Protein AF-A0A848CBF1-F1 (afdb_monomer_lite)

Radius of gyration: 23.44 Å; chains: 1; bounding box: 92×37×56 Å

Foldseek 3Di:
DDDDDDDDPPVVVVVVVVPPPPPPPPDDDLWPQQFKKWWKAFPQQRQIAMEFPPDDLALVDVLSQQVVSQQVWKAQLQPRHGDFFCPRDPNSHTHIDTDDIGTGGLLVCLVCSRRYIFTDVDDWGPWKKFWKAFPFPRDIFIETPSFCCPEPDPPPVVDHFFKAQSNPRDTDWFRQRADDPPRDHRGGHTHIDTPDIDIDGSNRCSVRSRRYMGTD

Secondary structure (DSSP, 8-state):
--------SSHHHHTTTSTT-------S-TT---EEEEEEEETTT--EEEEETT---BTTSGGGG-HHHHHHHEEETTT-PBPPPPTTSTT----EEEEEEEEE-HHHHHHTGGGBEEETTPPBPSS-EEEEEETTT--EEEEETT--S--SSS--TT----EEETTT-PBP---TTEEPTTS--EE-S--EEEEEEE--BHHHHHHHGGGEEEE-

Structure (mmCIF, N/CA/C/O backbone):
data_AF-A0A848CBF1-F1
#
_entry.id   AF-A0A848CBF1-F1
#
loop_
_atom_site.group_PDB
_atom_site.id
_atom_site.type_symbol
_atom_site.label_atom_id
_atom_site.label_alt_id
_atom_site.label_comp_id
_atom_site.label_asym_id
_atom_site.label_entity_id
_atom_site.label_seq_id
_atom_site.pdbx_PDB_ins_code
_atom_site.Cartn_x
_atom_site.Cartn_y
_atom_site.Cartn_z
_atom_site.occupancy
_atom_site.B_iso_or_equiv
_atom_site.auth_seq_id
_atom_site.auth_comp_id
_atom_site.auth_asym_id
_atom_site.auth_atom_id
_atom_site.pdbx_PDB_model_num
ATOM 1 N N . MET A 1 1 ? -68.572 -23.897 12.778 1.00 32.69 1 MET A N 1
ATOM 2 C CA . MET A 1 1 ? -68.048 -24.129 11.415 1.00 32.69 1 MET A CA 1
ATOM 3 C C . MET A 1 1 ? -67.727 -22.789 10.772 1.00 32.69 1 MET A C 1
ATOM 5 O O . MET A 1 1 ? -68.583 -21.921 10.794 1.00 32.69 1 MET A O 1
ATOM 9 N N . LYS A 1 2 ? -66.534 -22.718 10.168 1.00 32.81 2 LYS A N 1
ATOM 10 C CA . LYS A 1 2 ? -66.040 -21.777 9.144 1.00 32.81 2 LYS A CA 1
ATOM 11 C C . LYS A 1 2 ? -65.591 -20.364 9.556 1.00 32.81 2 LYS A C 1
ATOM 13 O O . LYS A 1 2 ? -66.371 -19.497 9.923 1.00 32.81 2 LYS A O 1
ATOM 18 N N . ALA A 1 3 ? -64.279 -20.207 9.392 1.00 41.59 3 ALA A N 1
ATOM 19 C CA . ALA A 1 3 ? -63.491 -18.994 9.258 1.00 41.59 3 ALA A CA 1
ATOM 20 C C . ALA A 1 3 ? -63.769 -18.236 7.947 1.00 41.59 3 ALA A 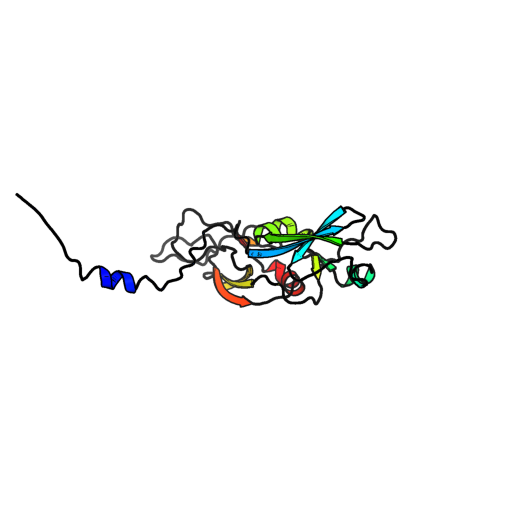C 1
ATOM 22 O O . ALA A 1 3 ? -64.273 -18.836 6.996 1.00 41.59 3 ALA A O 1
ATOM 23 N N . ASN A 1 4 ? -63.362 -16.959 7.898 1.00 41.97 4 ASN A N 1
ATOM 24 C CA . ASN A 1 4 ? -62.367 -16.383 6.964 1.00 41.97 4 ASN A CA 1
ATOM 25 C C . ASN A 1 4 ? -62.568 -14.858 6.850 1.00 41.97 4 ASN A C 1
ATOM 27 O O . ASN A 1 4 ? -63.669 -14.407 6.567 1.00 41.97 4 ASN A O 1
ATOM 31 N N . MET A 1 5 ? -61.593 -14.058 7.307 1.00 41.38 5 MET A N 1
ATOM 32 C CA . MET A 1 5 ? -60.513 -13.424 6.511 1.00 41.38 5 MET A CA 1
ATOM 33 C C . MET A 1 5 ? -61.004 -12.222 5.688 1.00 41.38 5 MET A C 1
ATOM 35 O O . MET A 1 5 ? -62.052 -12.284 5.071 1.00 41.38 5 MET A O 1
ATOM 39 N N . ALA A 1 6 ? -60.279 -11.123 5.526 1.00 41.97 6 ALA A N 1
ATOM 40 C CA . ALA A 1 6 ? -59.068 -10.602 6.144 1.00 41.97 6 ALA A CA 1
ATOM 41 C C . ALA A 1 6 ? -58.922 -9.164 5.621 1.00 41.97 6 ALA A C 1
ATOM 43 O O . ALA A 1 6 ? -59.297 -8.870 4.488 1.00 41.97 6 ALA A O 1
ATOM 44 N N . LEU A 1 7 ? -58.356 -8.296 6.456 1.00 47.88 7 LEU A N 1
ATOM 45 C CA . LEU A 1 7 ? -57.814 -6.987 6.107 1.00 47.88 7 LEU A CA 1
ATOM 46 C C . LEU A 1 7 ? -56.945 -7.061 4.831 1.00 47.88 7 LEU A C 1
ATOM 48 O O . LEU A 1 7 ? -55.928 -7.751 4.875 1.00 47.88 7 LEU A O 1
ATOM 52 N N . PRO A 1 8 ? -57.228 -6.293 3.758 1.00 46.09 8 PRO A N 1
ATOM 53 C CA . PRO A 1 8 ? -56.263 -6.124 2.673 1.00 46.09 8 PRO A CA 1
ATOM 54 C C . PRO A 1 8 ? -55.760 -4.681 2.501 1.00 46.09 8 PRO A C 1
ATOM 56 O O . PRO A 1 8 ? -54.875 -4.453 1.688 1.00 46.09 8 PRO A O 1
ATOM 59 N N . ALA A 1 9 ? -56.261 -3.693 3.252 1.00 45.34 9 ALA A N 1
ATOM 60 C CA . ALA A 1 9 ? -55.935 -2.286 2.973 1.00 45.34 9 ALA A CA 1
ATOM 61 C C . ALA A 1 9 ? -54.831 -1.690 3.868 1.00 45.34 9 ALA A C 1
ATOM 63 O O . ALA A 1 9 ? -54.117 -0.790 3.440 1.00 45.34 9 ALA A O 1
ATOM 64 N N . ILE A 1 10 ? -54.649 -2.199 5.092 1.00 48.66 10 ILE A N 1
ATOM 65 C CA . ILE A 1 10 ? -53.703 -1.607 6.062 1.00 48.66 10 ILE A CA 1
ATOM 66 C C . ILE A 1 10 ? -52.290 -2.210 5.928 1.00 48.66 10 ILE A C 1
ATOM 68 O O . ILE A 1 10 ? -51.306 -1.565 6.276 1.00 48.66 10 ILE A O 1
ATOM 72 N N . ALA A 1 11 ? -52.157 -3.399 5.330 1.00 48.53 11 ALA A N 1
ATOM 73 C CA . ALA A 1 11 ? -50.855 -4.026 5.084 1.00 48.53 11 ALA A CA 1
ATOM 74 C C . ALA A 1 11 ? -50.070 -3.371 3.929 1.00 48.53 11 ALA A C 1
ATOM 76 O O . ALA A 1 11 ? -48.842 -3.370 3.950 1.00 48.53 11 ALA A O 1
ATOM 77 N N . LEU A 1 12 ? -50.749 -2.765 2.945 1.00 45.50 12 LEU A N 1
ATOM 78 C CA . LEU A 1 12 ? -50.079 -2.189 1.772 1.00 45.50 12 LEU A CA 1
ATOM 79 C C . LEU A 1 12 ? -49.390 -0.841 2.053 1.00 45.50 12 LEU A C 1
ATOM 81 O O . LEU A 1 12 ? -48.456 -0.476 1.343 1.00 45.50 12 LEU A O 1
ATOM 85 N N . LEU A 1 13 ? -49.812 -0.112 3.093 1.00 43.19 13 LEU A N 1
ATOM 86 C CA . LEU A 1 13 ? -49.235 1.195 3.428 1.00 43.19 13 LEU A CA 1
ATOM 87 C C . LEU A 1 13 ? -47.945 1.077 4.261 1.00 43.19 13 LEU A C 1
ATOM 89 O O . LEU A 1 13 ? -47.094 1.961 4.195 1.00 43.19 13 LEU A O 1
ATOM 93 N N . LEU A 1 14 ? -47.749 -0.036 4.983 1.00 43.72 14 LEU A N 1
ATOM 94 C CA . LEU A 1 14 ? -46.506 -0.286 5.726 1.00 43.72 14 LEU A CA 1
ATOM 95 C C . LEU A 1 14 ? -45.352 -0.766 4.828 1.00 43.72 14 LEU A C 1
ATOM 97 O O . LEU A 1 14 ? -44.191 -0.570 5.179 1.00 43.72 14 LEU A O 1
ATOM 101 N N . CYS A 1 15 ? -45.638 -1.336 3.654 1.00 44.16 15 CYS A N 1
ATOM 102 C CA . CYS A 1 15 ? -44.598 -1.786 2.720 1.00 44.16 15 CYS A CA 1
ATOM 103 C C . CYS A 1 15 ? -43.938 -0.642 1.928 1.00 44.16 15 CYS A C 1
ATOM 105 O O . CYS A 1 15 ? -42.850 -0.830 1.393 1.00 44.16 15 CYS A O 1
ATOM 107 N N . LEU A 1 16 ? -44.546 0.549 1.877 1.00 41.12 16 LEU A N 1
ATOM 108 C CA . LEU A 1 16 ? -44.021 1.691 1.113 1.00 41.12 16 LEU A CA 1
ATOM 109 C C . LEU A 1 16 ? -43.085 2.613 1.913 1.00 41.12 16 LEU A C 1
ATOM 111 O O . LEU A 1 16 ? -42.408 3.442 1.314 1.00 41.12 16 LEU A O 1
ATOM 115 N N . ILE A 1 17 ? -42.975 2.442 3.236 1.00 46.69 17 ILE A N 1
ATOM 116 C CA . ILE A 1 17 ? -42.028 3.208 4.075 1.00 46.69 17 ILE A CA 1
ATOM 117 C C . ILE A 1 17 ? -40.700 2.449 4.275 1.00 46.69 17 ILE A C 1
ATOM 119 O O . ILE A 1 17 ? -39.686 3.045 4.620 1.00 46.69 17 ILE A O 1
ATOM 123 N N . ILE A 1 18 ? -40.659 1.149 3.965 1.00 45.97 18 ILE A N 1
ATOM 124 C CA . ILE A 1 18 ? -39.453 0.306 4.101 1.00 45.97 18 ILE A CA 1
ATOM 125 C C . ILE A 1 18 ? -38.667 0.222 2.768 1.00 45.97 18 ILE A C 1
ATOM 127 O O . ILE A 1 18 ? -37.543 -0.265 2.720 1.00 45.97 18 ILE A O 1
ATOM 131 N N . GLY A 1 19 ? -39.220 0.757 1.673 1.00 34.84 19 GLY A N 1
ATOM 132 C CA . GLY A 1 19 ? -38.665 0.630 0.319 1.00 34.84 19 GLY A CA 1
ATOM 133 C C . GLY A 1 19 ? -37.556 1.611 -0.083 1.00 34.84 19 GLY A C 1
ATOM 134 O O . GLY A 1 19 ? -37.133 1.558 -1.230 1.00 34.84 19 GLY A O 1
ATOM 135 N N . ASN A 1 20 ? -37.081 2.494 0.806 1.00 35.62 20 ASN A N 1
ATOM 136 C CA . ASN A 1 20 ? -36.047 3.491 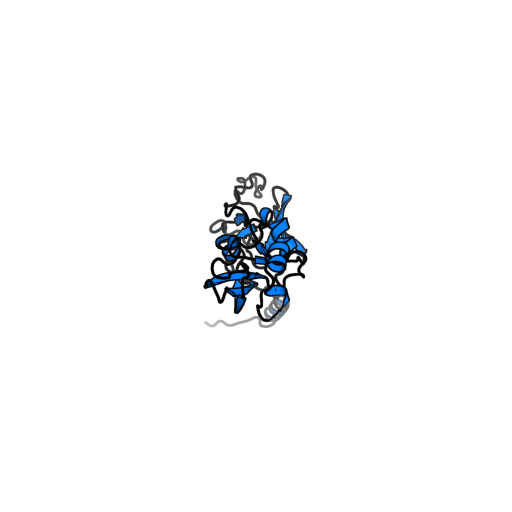0.469 1.00 35.62 20 ASN A CA 1
ATOM 137 C C . ASN A 1 20 ? -34.772 3.425 1.313 1.00 35.62 20 ASN A C 1
ATOM 139 O O . ASN A 1 20 ? -33.895 4.275 1.177 1.00 35.62 20 ASN A O 1
ATOM 143 N N . SER A 1 21 ? -34.607 2.399 2.138 1.00 36.94 21 SER A N 1
ATOM 144 C CA . SER A 1 21 ? -33.275 2.048 2.607 1.00 36.94 21 SER A CA 1
ATOM 145 C C . SER A 1 21 ? -32.666 1.099 1.588 1.00 36.94 21 SER A C 1
ATOM 147 O O . SER A 1 21 ? -32.820 -0.116 1.672 1.00 36.94 21 SER A O 1
ATOM 149 N N . SER A 1 22 ? -31.928 1.663 0.635 1.00 33.88 22 SER A N 1
ATOM 150 C CA . SER A 1 22 ? -30.748 1.013 0.072 1.00 33.88 22 SER A CA 1
ATOM 151 C C . SER A 1 22 ? -29.751 0.766 1.211 1.00 33.88 22 SER A C 1
ATOM 153 O O . SER A 1 22 ? -28.724 1.429 1.325 1.00 33.88 22 SER A O 1
ATOM 155 N N . VAL A 1 23 ? -30.105 -0.150 2.114 1.00 36.03 23 VAL A N 1
ATOM 156 C CA . VAL A 1 23 ? -29.171 -0.799 3.019 1.00 36.03 23 VAL A CA 1
ATOM 157 C C . VAL A 1 23 ? -28.403 -1.762 2.142 1.00 36.03 23 VAL A C 1
ATOM 159 O O . VAL A 1 23 ? -28.845 -2.868 1.840 1.00 36.03 23 VAL A O 1
ATOM 162 N N . SER A 1 24 ? -27.254 -1.285 1.679 1.00 32.12 24 SER A N 1
ATOM 163 C CA . SER A 1 24 ? -26.168 -2.172 1.317 1.00 32.12 24 SER A CA 1
ATOM 164 C C . SER A 1 24 ? -25.800 -2.924 2.594 1.00 32.12 24 SER A C 1
ATOM 166 O O . SER A 1 24 ? -25.011 -2.444 3.400 1.00 32.12 24 SER A O 1
ATOM 168 N N . LEU A 1 25 ? -26.444 -4.070 2.812 1.00 35.81 25 LEU A N 1
ATOM 169 C CA . LEU A 1 25 ? -25.977 -5.118 3.711 1.00 35.81 25 LEU A CA 1
ATOM 170 C C . LEU A 1 25 ? -24.731 -5.739 3.061 1.00 35.81 25 LEU A C 1
ATOM 172 O O . LEU A 1 25 ? -24.774 -6.830 2.504 1.00 35.81 25 LEU A O 1
ATOM 176 N N . ALA A 1 26 ? -23.644 -4.972 3.069 1.00 34.84 26 ALA A N 1
ATOM 177 C CA . ALA A 1 26 ? -22.301 -5.504 3.221 1.00 34.84 26 ALA A CA 1
ATOM 178 C C . ALA A 1 26 ? -22.235 -5.909 4.708 1.00 34.84 26 ALA A C 1
ATOM 180 O O . ALA A 1 26 ? -22.305 -5.047 5.573 1.00 34.84 26 ALA A O 1
ATOM 181 N N . GLY A 1 27 ? -22.371 -7.171 5.099 1.00 34.88 27 GLY A N 1
ATOM 182 C CA . GLY A 1 27 ? -21.684 -8.317 4.522 1.00 34.88 27 GLY A CA 1
ATOM 183 C C . GLY A 1 27 ? -20.408 -8.672 5.293 1.00 34.88 27 GLY A C 1
ATOM 184 O O . GLY A 1 27 ? -19.521 -9.247 4.683 1.00 34.88 27 GLY A O 1
ATOM 185 N N . ASP A 1 28 ? -20.321 -8.292 6.578 1.00 44.50 28 ASP A N 1
ATOM 186 C CA . ASP A 1 28 ? -19.634 -8.969 7.699 1.00 44.50 28 ASP A CA 1
ATOM 187 C C . ASP A 1 28 ? -18.543 -9.986 7.317 1.00 44.50 28 ASP A C 1
ATOM 189 O O . ASP A 1 28 ? -18.681 -11.202 7.459 1.00 44.50 28 ASP A O 1
ATOM 193 N N . SER A 1 29 ? -17.454 -9.463 6.767 1.00 41.44 29 SER A N 1
ATOM 194 C CA . SER A 1 29 ? -16.143 -10.098 6.788 1.00 41.44 29 SER A CA 1
ATOM 195 C C . SER A 1 29 ? -15.121 -9.005 6.492 1.00 41.44 29 SER A C 1
ATOM 197 O O . SER A 1 29 ? -15.206 -8.344 5.457 1.00 41.44 29 SER A O 1
ATOM 199 N N . GLY A 1 30 ? -14.104 -8.824 7.336 1.00 52.03 30 GLY A N 1
ATOM 200 C CA . GLY A 1 30 ? -12.941 -7.971 7.037 1.00 52.03 30 GLY A CA 1
ATOM 201 C C . GLY A 1 30 ? -12.158 -8.382 5.776 1.00 52.03 30 GLY A C 1
ATOM 202 O O . GLY A 1 30 ? -11.120 -7.804 5.443 1.00 52.03 30 GLY A O 1
ATOM 203 N N . GLU A 1 31 ? -12.668 -9.361 5.027 1.00 52.72 31 GLU A N 1
ATOM 204 C CA . GLU A 1 31 ? -12.201 -9.803 3.728 1.00 52.72 31 GLU A CA 1
ATOM 205 C C . GLU A 1 31 ? -12.756 -8.995 2.545 1.00 52.72 31 GLU A C 1
ATOM 207 O O . GLU A 1 31 ? -12.416 -9.329 1.403 1.00 52.72 31 GLU A O 1
ATOM 212 N N . GLU A 1 32 ? -13.567 -7.946 2.748 1.00 69.75 32 GLU A N 1
ATOM 213 C CA . GLU A 1 32 ? -14.062 -7.150 1.621 1.00 69.75 32 GLU A CA 1
ATOM 214 C C . GLU A 1 32 ? -12.900 -6.595 0.782 1.00 69.75 32 GLU A C 1
ATOM 216 O O . GLU A 1 32 ? -12.119 -5.720 1.167 1.00 69.75 32 GLU A O 1
ATOM 221 N N . ARG A 1 33 ? -12.768 -7.145 -0.428 1.00 79.44 33 ARG A N 1
ATOM 222 C CA . ARG A 1 33 ? -11.715 -6.777 -1.369 1.00 79.44 33 ARG A CA 1
ATOM 223 C C . ARG A 1 33 ? -12.132 -5.507 -2.094 1.00 79.44 33 ARG A C 1
ATOM 225 O O . ARG A 1 33 ? -12.688 -5.561 -3.189 1.00 79.44 33 ARG A O 1
ATOM 232 N N . THR A 1 34 ? -11.846 -4.366 -1.486 1.00 86.31 34 THR A N 1
ATOM 233 C CA . THR A 1 34 ? -12.218 -3.033 -1.990 1.00 86.31 34 THR A CA 1
ATOM 234 C C . THR A 1 34 ? -11.025 -2.219 -2.491 1.00 86.31 34 THR A C 1
ATOM 236 O O . THR A 1 34 ? -11.209 -1.179 -3.126 1.00 86.31 34 THR A O 1
ATOM 239 N N . ILE A 1 35 ? -9.794 -2.671 -2.236 1.00 93.50 35 ILE A N 1
ATOM 240 C CA . ILE A 1 35 ? -8.583 -1.895 -2.505 1.00 93.50 35 ILE A CA 1
ATOM 241 C C . ILE A 1 35 ? -7.982 -2.338 -3.845 1.00 93.50 35 ILE A C 1
ATOM 243 O O . ILE A 1 35 ? -7.437 -3.442 -3.927 1.00 93.50 35 ILE A O 1
ATOM 247 N N . PRO A 1 36 ? -8.036 -1.511 -4.906 1.00 95.81 36 PRO A N 1
ATOM 248 C CA . PRO A 1 36 ? -7.478 -1.865 -6.206 1.00 95.81 36 PRO A CA 1
ATOM 249 C C . PRO A 1 36 ? -5.949 -1.782 -6.198 1.00 95.81 36 PRO A C 1
ATOM 251 O O . PRO A 1 36 ? -5.361 -0.710 -6.013 1.00 95.81 36 PRO A O 1
ATOM 254 N N . VAL A 1 37 ? -5.291 -2.900 -6.490 1.00 97.31 37 VAL A N 1
ATOM 255 C CA . VAL A 1 37 ? -3.829 -3.029 -6.526 1.00 97.31 37 VAL A CA 1
ATOM 256 C C . VAL A 1 37 ? -3.356 -3.651 -7.835 1.00 97.31 37 VAL A C 1
ATOM 258 O O . VAL A 1 37 ? -4.090 -4.372 -8.513 1.00 97.31 37 VAL A O 1
ATOM 261 N N . ILE A 1 38 ? -2.104 -3.380 -8.191 1.00 98.31 38 ILE A N 1
ATOM 262 C CA . ILE A 1 38 ? -1.458 -3.926 -9.382 1.00 98.31 38 ILE A CA 1
ATOM 263 C C . ILE A 1 38 ? -0.292 -4.810 -8.953 1.00 98.31 38 ILE A C 1
ATOM 265 O O . ILE A 1 38 ? 0.563 -4.390 -8.177 1.00 98.31 38 ILE A O 1
ATOM 269 N N . GLU A 1 39 ? -0.248 -6.032 -9.478 1.00 98.31 39 GLU A N 1
ATOM 270 C CA . GLU A 1 39 ? 0.886 -6.942 -9.338 1.00 98.31 39 GLU A CA 1
ATOM 271 C C . GLU A 1 39 ? 1.892 -6.719 -10.465 1.00 98.31 39 GLU A C 1
ATOM 273 O O . GLU A 1 39 ? 1.540 -6.731 -11.651 1.00 98.31 39 GLU A O 1
ATOM 278 N N . TRP A 1 40 ? 3.158 -6.588 -10.082 1.00 98.31 40 TRP A N 1
ATOM 279 C CA . TRP A 1 40 ? 4.289 -6.395 -10.976 1.00 98.31 40 TRP A CA 1
ATOM 280 C C . TRP A 1 40 ? 5.313 -7.505 -10.778 1.00 98.31 40 TRP A C 1
ATOM 282 O O . TRP A 1 40 ? 5.613 -7.899 -9.649 1.00 98.31 40 TRP A O 1
ATOM 292 N N . GLY A 1 41 ? 5.889 -7.982 -11.878 1.00 97.62 41 GLY A N 1
ATOM 293 C CA . GLY A 1 41 ? 7.001 -8.932 -11.849 1.00 97.62 41 GLY A CA 1
ATOM 294 C C . GLY A 1 41 ? 8.211 -8.366 -12.572 1.00 97.62 41 GLY A C 1
ATOM 295 O O . GLY A 1 41 ? 8.086 -7.949 -13.722 1.00 97.62 41 GLY A O 1
ATOM 296 N N . CYS A 1 42 ? 9.367 -8.343 -11.907 1.00 96.88 42 CYS A N 1
ATOM 297 C CA . CYS A 1 42 ? 10.623 -7.951 -12.537 1.00 96.88 42 CYS A CA 1
ATOM 298 C C . CYS A 1 42 ? 11.062 -9.044 -13.512 1.00 96.88 42 CYS A C 1
ATOM 300 O O . CYS A 1 42 ? 11.239 -10.190 -13.102 1.00 96.88 42 CYS A O 1
ATOM 302 N N . TRP A 1 43 ? 11.270 -8.687 -14.776 1.00 93.56 43 TRP A N 1
ATOM 303 C CA . TRP A 1 43 ? 11.671 -9.628 -15.821 1.00 93.56 43 TRP A CA 1
ATOM 304 C C . TRP A 1 43 ? 13.043 -10.267 -15.555 1.00 93.56 43 TRP A C 1
ATOM 306 O O . TRP A 1 43 ? 13.247 -11.440 -15.850 1.00 93.56 43 TRP A O 1
ATOM 316 N N . SER A 1 44 ? 13.970 -9.527 -14.939 1.00 93.94 44 SER A N 1
ATOM 317 C CA . SER A 1 44 ? 15.353 -9.989 -14.762 1.00 93.94 44 SER A CA 1
ATOM 318 C C . SER A 1 44 ? 15.564 -10.854 -13.515 1.00 93.94 44 SER A C 1
ATOM 320 O O . SER A 1 44 ? 16.304 -11.832 -13.560 1.00 93.94 44 SER A O 1
ATOM 322 N N . CYS A 1 45 ? 14.957 -10.494 -12.376 1.00 95.00 45 CYS A N 1
ATOM 323 C CA . CYS A 1 45 ? 15.165 -11.202 -11.101 1.00 95.00 45 CYS A CA 1
ATOM 324 C C . CYS A 1 45 ? 13.925 -11.925 -10.561 1.00 95.00 45 CYS A C 1
ATOM 326 O O . CYS A 1 45 ? 13.976 -12.452 -9.453 1.00 95.00 45 CYS A O 1
ATOM 328 N N . ASN A 1 46 ? 12.813 -11.938 -11.305 1.00 94.31 46 ASN A N 1
ATOM 329 C CA . ASN A 1 46 ? 11.529 -12.528 -10.899 1.00 94.31 46 ASN A CA 1
ATOM 330 C C . ASN A 1 46 ? 10.954 -11.977 -9.584 1.00 94.31 46 ASN A C 1
ATOM 332 O O . ASN A 1 46 ? 10.036 -12.558 -9.004 1.00 94.31 46 ASN A O 1
ATOM 336 N N . LYS A 1 47 ? 11.460 -10.835 -9.103 1.00 95.56 47 LYS A N 1
ATOM 337 C CA . LYS A 1 47 ? 10.930 -10.178 -7.911 1.00 95.56 47 LYS A CA 1
ATOM 338 C C . LYS A 1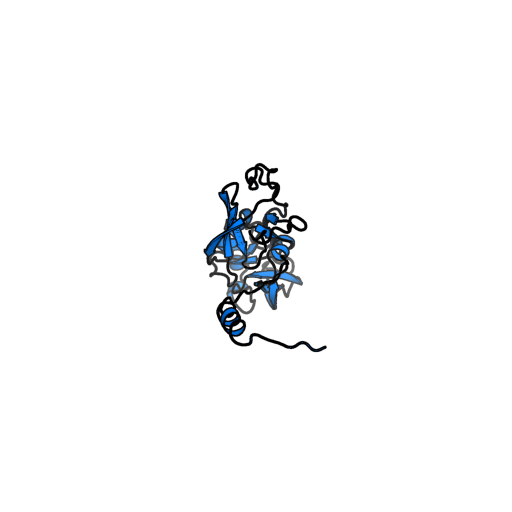 47 ? 9.494 -9.732 -8.168 1.00 95.56 47 LYS A C 1
ATOM 340 O O . LYS A 1 47 ? 9.238 -8.975 -9.105 1.00 95.56 47 LYS A O 1
ATOM 345 N N . ARG A 1 48 ? 8.582 -10.169 -7.302 1.00 97.00 48 ARG A N 1
ATOM 346 C CA . ARG A 1 48 ? 7.183 -9.742 -7.293 1.00 97.00 48 ARG A CA 1
ATOM 347 C C . ARG A 1 48 ? 6.993 -8.584 -6.320 1.00 97.00 48 ARG A C 1
ATOM 349 O O . ARG A 1 48 ? 7.453 -8.664 -5.183 1.00 97.00 48 ARG A O 1
ATOM 356 N N . VAL A 1 49 ? 6.314 -7.533 -6.767 1.00 97.94 49 VAL A N 1
ATOM 357 C CA . VAL A 1 49 ? 5.921 -6.382 -5.941 1.00 97.94 49 VAL A CA 1
ATOM 358 C C . VAL A 1 49 ? 4.504 -5.936 -6.293 1.00 97.94 49 VAL A C 1
ATOM 360 O O . VAL A 1 49 ? 3.976 -6.299 -7.345 1.00 97.94 49 VAL A O 1
ATOM 363 N N . PHE A 1 50 ? 3.903 -5.130 -5.425 1.00 98.25 50 PHE A 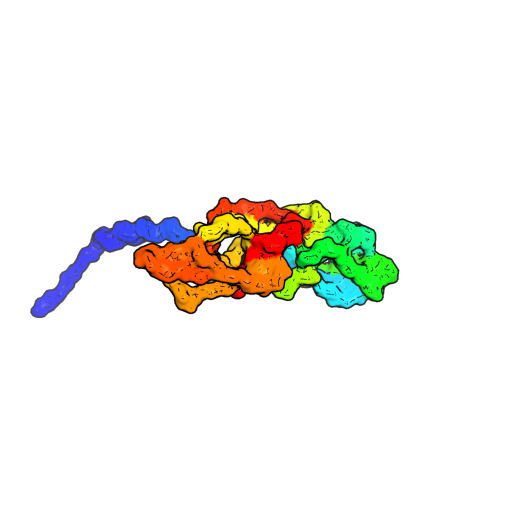N 1
ATOM 364 C CA . PHE A 1 50 ? 2.556 -4.596 -5.606 1.00 98.25 50 PHE A CA 1
ATOM 365 C C . PHE A 1 50 ? 2.555 -3.070 -5.541 1.00 98.25 50 PHE A C 1
ATOM 367 O O . PHE A 1 50 ? 3.363 -2.488 -4.824 1.00 98.25 50 PHE A O 1
ATOM 374 N N . THR A 1 51 ? 1.639 -2.420 -6.252 1.00 98.06 51 THR A N 1
ATOM 375 C CA . THR A 1 51 ? 1.354 -0.985 -6.092 1.00 98.06 51 THR A CA 1
ATOM 376 C C . THR A 1 51 ? -0.137 -0.752 -5.896 1.00 98.06 51 THR A C 1
ATOM 378 O O . THR A 1 51 ? -0.962 -1.579 -6.284 1.00 98.06 51 THR A O 1
ATOM 381 N N . PHE A 1 52 ? -0.499 0.386 -5.307 1.00 97.62 52 PHE A N 1
ATOM 382 C CA . PHE A 1 52 ? -1.884 0.850 -5.313 1.00 97.62 52 PHE A CA 1
ATOM 383 C C . PHE A 1 52 ? -2.236 1.413 -6.685 1.00 97.62 52 PHE A C 1
ATOM 385 O O . PHE A 1 52 ? -1.449 2.142 -7.272 1.00 97.62 52 PHE A O 1
ATOM 392 N N . THR A 1 53 ? -3.437 1.158 -7.188 1.00 96.19 53 THR A N 1
ATOM 393 C CA . THR A 1 53 ? -3.884 1.807 -8.428 1.00 96.19 53 THR A CA 1
ATOM 394 C C . THR A 1 53 ? -4.111 3.304 -8.164 1.00 96.19 53 THR A C 1
ATOM 396 O O . THR A 1 53 ? -4.767 3.618 -7.168 1.00 96.19 53 THR A O 1
ATOM 399 N N . PRO A 1 54 ? -3.644 4.241 -9.016 1.00 95.62 54 PRO A N 1
ATOM 400 C CA . PRO A 1 54 ? -3.107 4.059 -10.371 1.00 95.62 54 PRO A CA 1
ATOM 401 C C . PRO A 1 54 ? -1.571 4.054 -10.483 1.00 95.62 54 PRO A C 1
ATOM 403 O O . PRO A 1 54 ? -1.054 4.223 -11.587 1.00 95.62 54 PRO A O 1
ATOM 406 N N . ASP A 1 55 ? -0.833 3.881 -9.387 1.00 96.12 55 ASP A N 1
ATOM 407 C CA . ASP A 1 55 ? 0.629 3.881 -9.432 1.00 96.12 55 ASP A CA 1
ATOM 408 C C . ASP A 1 55 ? 1.157 2.786 -10.357 1.00 96.12 55 ASP A C 1
ATOM 410 O O . ASP A 1 55 ? 0.766 1.617 -10.273 1.00 96.12 55 ASP A O 1
ATOM 414 N N . SER A 1 56 ? 2.103 3.171 -11.208 1.00 95.56 56 SER A N 1
ATOM 415 C CA . SER A 1 56 ? 2.672 2.302 -12.226 1.00 95.56 56 SER A CA 1
ATOM 416 C C . SER A 1 56 ? 4.165 2.106 -12.024 1.00 95.56 56 SER A C 1
ATOM 418 O O . SER A 1 56 ? 4.893 3.061 -11.761 1.00 95.56 56 SER A O 1
ATOM 420 N N . LEU A 1 57 ? 4.617 0.868 -12.218 1.00 96.50 57 LEU A N 1
ATOM 421 C CA . LEU A 1 57 ? 6.032 0.515 -12.339 1.00 96.50 57 LEU A CA 1
ATOM 422 C C . LEU A 1 57 ? 6.387 0.086 -13.768 1.00 96.50 57 LEU A C 1
ATOM 424 O O . LEU A 1 57 ? 7.465 -0.457 -13.979 1.00 96.50 57 LEU A O 1
ATOM 428 N N . ASP A 1 58 ? 5.495 0.310 -14.742 1.00 95.75 58 ASP A N 1
ATOM 429 C CA . ASP A 1 58 ? 5.606 -0.259 -16.090 1.00 95.75 58 ASP A CA 1
ATOM 430 C C . ASP A 1 58 ? 6.965 0.047 -16.721 1.00 95.75 58 ASP A C 1
ATOM 432 O O . ASP A 1 58 ? 7.317 1.207 -16.957 1.00 95.75 58 ASP A O 1
ATOM 436 N N . GLY A 1 59 ? 7.713 -1.017 -17.009 1.00 91.75 59 GLY A N 1
ATOM 437 C CA . GLY A 1 59 ? 9.013 -0.962 -17.648 1.00 91.75 59 GLY A CA 1
ATOM 438 C C . GLY A 1 59 ? 8.961 -0.392 -19.061 1.00 91.75 59 GLY A C 1
ATOM 439 O O . GLY A 1 59 ? 10.004 -0.043 -19.591 1.00 91.75 59 GLY A O 1
ATOM 440 N N . LYS A 1 60 ? 7.798 -0.234 -19.699 1.00 93.50 60 LYS A N 1
ATOM 441 C CA . LYS A 1 60 ? 7.679 0.486 -20.981 1.00 93.50 60 LYS A CA 1
ATOM 442 C C . LYS A 1 60 ? 7.965 1.984 -20.843 1.00 93.50 60 LYS A C 1
ATOM 444 O O . LYS A 1 60 ? 8.335 2.622 -21.826 1.00 93.50 60 LYS A O 1
ATOM 449 N N . ILE A 1 61 ? 7.842 2.543 -19.639 1.00 93.88 61 ILE A N 1
ATOM 450 C CA . ILE A 1 61 ? 8.160 3.943 -19.354 1.00 93.88 61 ILE A CA 1
ATOM 451 C C . ILE A 1 61 ? 9.677 4.079 -19.199 1.00 93.88 61 ILE A C 1
ATOM 453 O O . ILE A 1 61 ? 10.280 3.471 -18.320 1.00 93.88 61 ILE A O 1
ATOM 457 N N . ILE A 1 62 ? 10.306 4.907 -20.039 1.00 92.44 62 ILE A N 1
ATOM 458 C CA . ILE A 1 62 ? 11.775 5.042 -20.095 1.00 92.44 62 ILE A CA 1
ATOM 459 C C . ILE A 1 62 ? 12.360 5.416 -18.726 1.00 92.44 62 ILE A C 1
ATOM 461 O O . ILE A 1 62 ? 13.317 4.790 -18.281 1.00 92.44 62 ILE A O 1
ATOM 465 N N . GLN A 1 63 ? 11.749 6.377 -18.026 1.00 93.94 63 GLN A N 1
ATOM 466 C CA . GLN A 1 63 ? 12.197 6.811 -16.694 1.00 93.94 63 GLN A CA 1
ATOM 467 C C . GLN A 1 63 ? 12.161 5.678 -15.661 1.00 93.94 63 GLN A C 1
ATOM 469 O O . GLN A 1 63 ? 12.995 5.634 -14.765 1.00 93.94 63 GLN A O 1
ATOM 474 N N . HIS A 1 64 ? 11.238 4.723 -15.797 1.00 95.12 64 HIS A N 1
ATOM 475 C CA . HIS A 1 64 ? 11.128 3.594 -14.876 1.00 95.12 64 HIS A CA 1
ATOM 476 C C . HIS A 1 64 ? 12.259 2.583 -15.041 1.00 95.12 64 HIS A C 1
ATOM 478 O O . HIS A 1 64 ? 12.416 1.736 -14.173 1.00 95.12 64 HIS A O 1
ATOM 484 N N . LYS A 1 65 ? 13.062 2.667 -16.108 1.00 93.38 65 LYS A N 1
ATOM 485 C CA . LYS A 1 65 ? 14.268 1.848 -16.287 1.00 93.38 65 LYS A CA 1
ATOM 486 C C . LYS A 1 65 ? 15.520 2.487 -15.681 1.00 93.38 65 LYS A C 1
ATOM 488 O O . LYS A 1 65 ? 16.544 1.822 -15.620 1.00 93.38 65 LYS A O 1
ATOM 493 N N . ASP A 1 66 ? 15.461 3.748 -15.247 1.00 95.19 66 ASP A N 1
ATOM 494 C CA . ASP A 1 66 ? 16.608 4.432 -14.643 1.00 95.19 66 ASP A CA 1
ATOM 495 C C . ASP A 1 66 ? 16.748 4.035 -13.161 1.00 95.19 66 ASP A C 1
ATOM 497 O O . ASP A 1 66 ? 15.855 4.336 -12.359 1.00 95.19 66 ASP A O 1
ATOM 501 N N . PRO A 1 67 ? 17.863 3.404 -12.746 1.00 95.00 67 PRO A N 1
ATOM 502 C CA . PRO A 1 67 ? 18.057 3.005 -11.357 1.00 95.00 67 PRO A CA 1
ATOM 503 C C . PRO A 1 67 ? 18.017 4.195 -10.386 1.00 95.00 67 PRO A C 1
ATOM 505 O O . PRO A 1 67 ? 17.511 4.046 -9.276 1.00 95.00 67 PRO A O 1
ATOM 508 N N . ASN A 1 68 ? 18.480 5.387 -10.773 1.00 96.31 68 ASN A N 1
ATOM 509 C CA . ASN A 1 68 ? 18.447 6.569 -9.905 1.00 96.31 68 ASN A CA 1
ATOM 510 C C . ASN A 1 68 ? 17.016 7.072 -9.694 1.00 96.31 68 ASN A C 1
ATOM 512 O O . ASN A 1 68 ? 16.633 7.445 -8.578 1.00 96.31 68 ASN A O 1
ATOM 516 N N . TYR A 1 69 ? 16.198 7.030 -10.746 1.00 96.56 69 TYR A N 1
ATOM 517 C CA . TYR A 1 69 ? 14.770 7.303 -10.636 1.00 96.56 69 TYR A CA 1
ATOM 518 C C . TYR A 1 69 ? 14.109 6.310 -9.674 1.00 96.56 69 TYR A C 1
ATOM 520 O O . TYR A 1 69 ? 13.458 6.728 -8.718 1.00 96.56 69 TYR A O 1
ATOM 528 N N . GLN A 1 70 ? 14.350 5.006 -9.847 1.00 96.75 70 GLN A N 1
ATOM 529 C CA . GLN A 1 70 ? 13.789 3.980 -8.962 1.00 96.75 70 GLN A CA 1
ATOM 530 C C . GLN A 1 70 ? 14.198 4.198 -7.502 1.00 96.75 70 GLN A C 1
ATOM 532 O O . GLN A 1 70 ? 13.346 4.203 -6.618 1.00 96.75 70 GLN A O 1
ATOM 537 N N . GLN A 1 71 ? 15.484 4.440 -7.232 1.00 96.38 71 GLN A N 1
ATOM 538 C CA . GLN A 1 71 ? 15.975 4.651 -5.866 1.00 96.38 71 GLN A CA 1
ATOM 539 C C . GLN A 1 71 ? 15.433 5.936 -5.217 1.00 96.38 71 GLN A C 1
ATOM 541 O O . GLN A 1 71 ? 15.305 5.999 -3.995 1.00 96.38 71 GLN A O 1
ATOM 546 N N . SER A 1 72 ? 15.107 6.963 -6.006 1.00 96.19 72 SER A N 1
ATOM 547 C CA . SER A 1 72 ? 14.603 8.241 -5.485 1.00 96.19 72 SER A CA 1
ATOM 548 C C . SER A 1 72 ? 13.076 8.314 -5.385 1.00 96.19 72 SER A C 1
ATOM 550 O O . SER A 1 72 ? 12.556 9.088 -4.571 1.00 96.19 72 SER A O 1
ATOM 552 N N . LYS A 1 73 ? 12.352 7.533 -6.198 1.00 97.12 73 LYS A N 1
ATOM 553 C CA . LYS A 1 73 ? 10.888 7.592 -6.314 1.00 97.12 73 LYS A CA 1
ATOM 554 C C . LYS A 1 73 ? 10.160 6.373 -5.772 1.00 97.12 73 LYS A C 1
ATOM 556 O O . LYS A 1 73 ? 9.031 6.537 -5.321 1.00 97.12 73 LYS A O 1
ATOM 561 N N . TRP A 1 74 ? 10.754 5.184 -5.803 1.00 97.50 74 TRP A N 1
ATOM 562 C CA . TRP A 1 74 ? 10.079 3.943 -5.419 1.00 97.50 74 TRP A CA 1
ATOM 563 C C . TRP A 1 74 ? 10.503 3.519 -4.020 1.00 97.50 74 TRP A C 1
ATOM 565 O O . TRP A 1 74 ? 11.639 3.095 -3.797 1.00 97.50 74 TRP A O 1
ATOM 575 N N . ILE A 1 75 ? 9.575 3.622 -3.073 1.00 97.38 75 ILE A N 1
ATOM 576 C CA . ILE A 1 75 ? 9.823 3.309 -1.664 1.00 97.38 75 ILE A CA 1
ATOM 577 C C . ILE A 1 75 ? 8.900 2.183 -1.199 1.00 97.38 75 ILE A C 1
ATOM 579 O O . ILE A 1 75 ? 7.795 2.018 -1.708 1.00 97.38 75 ILE A O 1
ATOM 583 N N . ILE A 1 76 ? 9.352 1.396 -0.228 1.00 97.69 76 ILE A N 1
ATOM 584 C CA . ILE A 1 76 ? 8.562 0.319 0.368 1.00 97.69 76 ILE A CA 1
ATOM 585 C C . ILE A 1 76 ? 7.524 0.915 1.322 1.00 97.69 76 ILE A C 1
ATOM 587 O O . ILE A 1 76 ? 7.869 1.735 2.173 1.00 97.69 76 ILE A O 1
ATOM 591 N N . LEU A 1 77 ? 6.266 0.481 1.206 1.00 96.81 77 LEU A N 1
ATOM 592 C CA . LEU A 1 77 ? 5.122 1.005 1.961 1.00 96.81 77 LEU A CA 1
ATOM 593 C C . LEU A 1 77 ? 5.399 1.071 3.470 1.00 96.81 77 LEU A C 1
ATOM 595 O O . LEU A 1 77 ? 5.221 2.126 4.084 1.00 96.81 77 LEU A O 1
ATOM 599 N N . LYS A 1 78 ? 5.864 -0.043 4.047 1.00 94.00 78 LYS A N 1
ATOM 600 C CA . LYS A 1 78 ? 6.047 -0.214 5.495 1.00 94.00 78 LYS A CA 1
ATOM 601 C C . LYS A 1 78 ? 7.246 0.546 6.060 1.00 94.00 78 LYS A C 1
ATOM 603 O O . LYS A 1 78 ? 7.144 1.172 7.117 1.00 94.00 78 LYS A O 1
ATOM 608 N N . THR A 1 79 ? 8.393 0.458 5.387 1.00 94.88 79 THR A N 1
ATOM 609 C CA . THR A 1 79 ? 9.680 0.963 5.898 1.00 94.88 79 THR A CA 1
ATOM 610 C C . THR A 1 79 ? 10.028 2.352 5.382 1.00 94.88 79 THR A C 1
ATOM 612 O O . THR A 1 79 ? 10.887 3.010 5.962 1.00 94.88 79 THR A O 1
ATOM 615 N N . ARG A 1 80 ? 9.401 2.792 4.283 1.00 95.06 80 ARG A N 1
ATOM 616 C CA . ARG A 1 80 ? 9.765 3.993 3.511 1.00 95.06 80 ARG A CA 1
ATOM 617 C C . ARG A 1 80 ? 11.187 3.985 2.952 1.00 95.06 80 ARG A C 1
ATOM 619 O O . ARG A 1 80 ? 11.641 4.999 2.426 1.00 95.06 80 ARG A O 1
ATOM 626 N N . SER A 1 81 ? 11.891 2.858 3.031 1.00 96.56 81 SER A N 1
ATOM 627 C CA . SER A 1 81 ? 13.196 2.706 2.395 1.00 96.56 81 SER A CA 1
ATOM 628 C C . SER A 1 81 ? 13.026 2.579 0.880 1.00 96.56 81 SER A C 1
ATOM 630 O O . SER A 1 81 ? 12.029 1.994 0.445 1.00 96.56 81 SER A O 1
ATOM 632 N N . PRO A 1 82 ? 13.993 3.034 0.067 1.00 96.69 82 PRO A N 1
ATOM 633 C CA . PRO A 1 82 ? 14.012 2.735 -1.360 1.00 96.69 82 PRO A CA 1
ATOM 634 C C . PRO A 1 82 ? 13.891 1.234 -1.642 1.00 96.69 82 PRO A C 1
ATOM 636 O O . PRO A 1 82 ? 14.319 0.394 -0.840 1.00 96.69 82 PRO A O 1
ATOM 639 N N . ILE A 1 83 ? 13.329 0.884 -2.798 1.00 95.50 83 ILE A N 1
ATOM 640 C CA . ILE A 1 83 ? 13.333 -0.502 -3.265 1.00 95.50 83 ILE A CA 1
ATOM 641 C C . ILE A 1 83 ? 14.776 -1.010 -3.402 1.00 95.50 83 ILE A C 1
ATOM 643 O O . ILE A 1 83 ? 15.635 -0.342 -3.974 1.00 95.50 83 ILE A O 1
ATOM 647 N N . LYS A 1 84 ? 15.059 -2.222 -2.911 1.00 95.19 84 LYS A N 1
ATOM 648 C CA . LYS A 1 84 ? 16.369 -2.862 -3.131 1.00 95.19 84 LYS A CA 1
ATOM 649 C C . LYS A 1 84 ? 16.667 -2.971 -4.628 1.00 95.19 84 LYS A C 1
ATOM 651 O O . LYS A 1 84 ? 15.794 -3.421 -5.375 1.00 95.19 84 LYS A O 1
ATOM 656 N N . LYS A 1 85 ? 17.892 -2.624 -5.032 1.00 96.31 85 LYS A N 1
ATOM 657 C CA . LYS A 1 85 ? 18.385 -2.769 -6.411 1.00 96.31 85 LYS A CA 1
ATOM 658 C C . LYS A 1 85 ? 18.230 -4.205 -6.923 1.00 96.31 85 LYS A C 1
ATOM 660 O O . LYS A 1 85 ? 18.193 -5.157 -6.145 1.00 96.31 85 LYS A O 1
ATOM 665 N N . CYS A 1 86 ? 18.096 -4.348 -8.234 1.00 96.25 86 CYS A N 1
ATOM 666 C CA . CYS A 1 86 ? 18.022 -5.638 -8.902 1.00 96.25 86 CYS A CA 1
ATOM 667 C C . CYS A 1 86 ? 19.402 -6.300 -8.923 1.00 96.25 86 CYS A C 1
ATOM 669 O O . CYS A 1 86 ? 20.335 -5.771 -9.512 1.00 96.25 86 CYS A O 1
ATOM 671 N N . GLU A 1 87 ? 19.529 -7.483 -8.329 1.00 94.25 87 GLU A N 1
ATOM 672 C CA . GLU A 1 87 ? 20.806 -8.214 -8.266 1.00 94.25 87 GLU A CA 1
ATOM 673 C C . GLU A 1 87 ? 21.200 -8.866 -9.603 1.00 94.25 87 GLU A C 1
ATOM 675 O O . GLU A 1 87 ? 22.324 -9.332 -9.764 1.00 94.25 87 GLU A O 1
ATOM 680 N N . LYS A 1 88 ? 20.268 -8.933 -10.564 1.00 95.75 88 LYS A N 1
ATOM 681 C CA . LYS A 1 88 ? 20.469 -9.565 -11.879 1.00 95.75 88 LYS A CA 1
ATOM 682 C C . LYS A 1 88 ? 20.758 -8.569 -13.003 1.00 95.75 88 LYS A C 1
ATOM 684 O O . LYS A 1 88 ? 20.982 -8.995 -14.130 1.00 95.75 88 LYS A O 1
ATOM 689 N N . MET A 1 89 ? 20.745 -7.268 -12.713 1.00 93.38 89 MET A N 1
ATOM 690 C CA . MET A 1 89 ? 21.011 -6.203 -13.682 1.00 93.38 89 MET A CA 1
ATOM 691 C C . MET A 1 89 ? 22.282 -5.457 -13.287 1.00 93.38 89 MET A C 1
ATOM 693 O O . MET A 1 89 ? 22.470 -5.139 -12.116 1.00 93.38 89 MET A O 1
ATOM 697 N N . PHE A 1 90 ? 23.145 -5.168 -14.262 1.00 92.12 90 PHE A N 1
ATOM 698 C CA . PHE A 1 90 ? 24.444 -4.525 -14.030 1.00 92.12 90 PHE A CA 1
ATOM 699 C C . PHE A 1 90 ? 24.322 -3.139 -13.376 1.00 92.12 90 PHE A C 1
ATOM 701 O O . PHE A 1 90 ? 25.095 -2.788 -12.491 1.00 92.12 90 PHE A O 1
ATOM 708 N N . ASP A 1 91 ? 23.321 -2.364 -13.784 1.00 92.25 91 ASP A N 1
ATOM 709 C CA . ASP A 1 91 ? 23.022 -1.030 -13.257 1.00 92.25 91 ASP A CA 1
ATOM 710 C C . ASP A 1 91 ? 22.109 -1.058 -12.013 1.00 92.25 91 ASP A C 1
ATOM 712 O O . ASP A 1 91 ? 21.863 -0.031 -11.374 1.00 92.25 91 ASP A O 1
ATOM 716 N N . GLY A 1 92 ? 21.622 -2.244 -11.634 1.00 93.88 92 GLY A N 1
ATOM 717 C CA . GLY A 1 92 ? 20.715 -2.449 -10.514 1.00 93.88 92 GLY A CA 1
ATOM 718 C C . GLY A 1 92 ? 19.261 -2.043 -10.770 1.00 93.88 92 GLY A C 1
ATOM 719 O O . GLY A 1 92 ? 18.483 -2.027 -9.812 1.00 93.88 92 GLY A O 1
ATOM 720 N N . ALA A 1 93 ? 18.868 -1.724 -12.007 1.00 95.75 93 ALA A N 1
ATOM 721 C CA . ALA A 1 93 ? 17.495 -1.348 -12.337 1.00 95.75 93 ALA A CA 1
ATOM 722 C C . ALA A 1 93 ? 16.555 -2.563 -12.365 1.00 95.75 93 ALA A C 1
ATOM 724 O O . ALA A 1 93 ? 16.901 -3.638 -12.854 1.00 95.75 93 ALA A O 1
ATOM 725 N N . HIS A 1 94 ? 15.328 -2.407 -11.869 1.00 97.00 94 HIS A N 1
ATOM 726 C CA . HIS A 1 94 ? 14.247 -3.363 -12.134 1.00 97.00 94 HIS A CA 1
ATOM 727 C C . HIS A 1 94 ? 13.498 -2.996 -13.414 1.00 97.00 94 HIS A C 1
ATOM 729 O O . HIS A 1 94 ? 13.181 -1.832 -13.629 1.00 97.00 94 HIS A O 1
ATOM 735 N N . ILE A 1 95 ? 13.147 -3.984 -14.234 1.00 96.50 95 ILE A N 1
ATOM 736 C CA . ILE A 1 95 ? 12.232 -3.798 -15.368 1.00 96.50 95 ILE A CA 1
ATOM 737 C C . ILE A 1 95 ? 10.976 -4.594 -15.044 1.00 96.50 95 ILE A C 1
ATOM 739 O O . ILE A 1 95 ? 11.002 -5.825 -15.067 1.00 96.50 95 ILE A O 1
ATOM 743 N N . PHE A 1 96 ? 9.909 -3.896 -14.666 1.00 97.75 96 PHE A N 1
ATOM 744 C CA . PHE A 1 96 ? 8.669 -4.519 -14.218 1.00 97.75 96 PHE A CA 1
ATOM 745 C C . PHE A 1 96 ? 7.647 -4.630 -15.346 1.00 97.75 96 PHE A C 1
ATOM 747 O O . PHE A 1 96 ? 7.335 -3.646 -16.011 1.00 97.75 96 PHE A O 1
ATOM 754 N N . ASP A 1 97 ? 7.050 -5.811 -15.476 1.00 97.12 97 ASP A N 1
ATOM 755 C CA . ASP A 1 97 ? 5.859 -6.024 -16.292 1.00 97.12 97 ASP A CA 1
ATOM 756 C C . ASP A 1 97 ? 4.621 -6.119 -15.403 1.00 97.12 97 ASP A C 1
ATOM 758 O O . ASP A 1 97 ? 4.630 -6.822 -14.382 1.00 97.12 97 ASP A O 1
ATOM 762 N N . LYS A 1 98 ? 3.531 -5.465 -15.824 1.00 97.81 98 LYS A N 1
ATOM 763 C CA . LYS A 1 98 ? 2.214 -5.630 -15.197 1.00 97.81 98 LYS A CA 1
ATOM 764 C C . LYS A 1 98 ? 1.762 -7.076 -15.380 1.00 97.81 98 LYS A C 1
ATOM 766 O O . LYS A 1 98 ? 1.683 -7.558 -16.508 1.00 97.81 98 LYS A O 1
ATOM 771 N N . LYS A 1 99 ? 1.452 -7.763 -14.282 1.00 97.50 99 LYS A N 1
ATOM 772 C CA . LYS A 1 99 ? 0.922 -9.134 -14.313 1.00 97.50 99 LYS A CA 1
ATOM 773 C C . LYS A 1 99 ? -0.597 -9.138 -14.272 1.00 97.50 99 LYS A C 1
ATOM 775 O O . LYS A 1 99 ? -1.226 -9.741 -15.132 1.00 97.50 99 LYS A O 1
ATOM 780 N N . ARG A 1 100 ? -1.186 -8.437 -13.303 1.00 97.00 100 ARG A N 1
ATOM 781 C CA . ARG A 1 100 ? -2.642 -8.294 -13.160 1.00 97.00 100 ARG A CA 1
ATOM 782 C C . ARG A 1 100 ? -3.002 -7.106 -12.280 1.00 97.00 100 ARG A C 1
ATOM 784 O O . ARG A 1 100 ? -2.177 -6.629 -11.507 1.00 97.00 100 ARG A O 1
ATOM 791 N N . GLU A 1 101 ? -4.242 -6.659 -12.396 1.00 96.69 101 GLU A N 1
ATOM 792 C CA . GLU A 1 101 ? -4.886 -5.721 -11.475 1.00 96.69 101 GLU A CA 1
ATOM 793 C C . GLU A 1 101 ? -6.032 -6.463 -10.791 1.00 96.69 101 GLU A C 1
ATOM 795 O O . GLU A 1 101 ? -6.736 -7.237 -11.440 1.00 96.69 101 GLU A O 1
ATOM 800 N N . PHE A 1 102 ? -6.159 -6.307 -9.479 1.00 95.38 102 PHE A N 1
ATOM 801 C CA . PHE A 1 102 ? -7.149 -7.021 -8.680 1.00 95.38 102 PHE A CA 1
ATOM 802 C C . PHE A 1 102 ? -7.475 -6.239 -7.408 1.00 95.38 102 PHE A C 1
ATOM 804 O O . PHE A 1 102 ? -6.784 -5.283 -7.058 1.00 95.38 102 PHE A O 1
ATOM 811 N N . MET A 1 103 ? -8.534 -6.654 -6.722 1.00 94.50 103 MET A N 1
ATOM 812 C CA . MET A 1 103 ? -8.944 -6.060 -5.455 1.00 94.50 103 MET A CA 1
ATOM 813 C C . MET A 1 103 ? -8.403 -6.879 -4.279 1.00 94.50 103 MET A C 1
ATOM 815 O O . MET A 1 103 ? -8.378 -8.110 -4.342 1.00 94.50 103 MET A O 1
ATOM 819 N N . THR A 1 104 ? -8.005 -6.208 -3.201 1.00 92.56 104 THR A N 1
ATOM 820 C CA . THR A 1 104 ? -7.492 -6.821 -1.965 1.00 92.56 104 THR A CA 1
ATOM 821 C C . THR A 1 104 ? -8.110 -6.175 -0.720 1.00 92.56 104 THR A C 1
ATOM 823 O O . THR A 1 104 ? -8.740 -5.125 -0.836 1.00 92.56 104 THR A O 1
ATOM 826 N N . SER A 1 105 ? -7.924 -6.788 0.453 1.00 91.12 105 SER A N 1
ATOM 827 C CA . SER A 1 105 ? -8.302 -6.239 1.768 1.00 91.12 105 SER A CA 1
ATOM 828 C C . SER A 1 105 ? -7.134 -5.530 2.466 1.00 91.12 105 SER A C 1
ATOM 830 O O . SER A 1 105 ? -5.963 -5.763 2.122 1.00 91.12 105 SER A O 1
ATOM 832 N N . GLY A 1 106 ? -7.434 -4.703 3.478 1.00 91.56 106 GLY A N 1
ATOM 833 C CA . GLY A 1 106 ? -6.427 -4.078 4.337 1.00 91.56 106 GLY A CA 1
ATOM 834 C C . GLY A 1 106 ? -5.544 -5.117 5.035 1.00 91.56 106 GLY A C 1
ATOM 835 O O . GLY A 1 106 ? -4.316 -4.987 5.026 1.00 91.56 106 GLY A O 1
ATOM 836 N N . TYR A 1 107 ? -6.127 -6.220 5.517 1.00 90.00 107 TYR A N 1
ATOM 837 C CA . TYR A 1 107 ? -5.393 -7.328 6.141 1.00 90.00 107 TYR A CA 1
ATOM 838 C C . TYR A 1 107 ? -4.297 -7.914 5.241 1.00 90.00 107 TYR A C 1
ATOM 840 O O . TYR A 1 107 ? -3.147 -8.116 5.646 1.00 90.00 107 TYR A O 1
ATOM 848 N N . THR A 1 108 ? -4.620 -8.142 3.968 1.00 92.19 108 THR A N 1
ATOM 849 C CA . THR A 1 108 ? -3.660 -8.680 2.995 1.00 92.19 108 THR A CA 1
ATOM 850 C C . THR A 1 108 ? -2.512 -7.698 2.744 1.00 92.19 108 THR A C 1
ATOM 852 O O . THR A 1 108 ? -1.356 -8.099 2.602 1.00 92.19 108 THR A O 1
ATOM 855 N N . ILE A 1 109 ? -2.803 -6.394 2.728 1.00 94.38 109 ILE A N 1
ATOM 856 C CA . ILE A 1 109 ? -1.773 -5.359 2.595 1.00 94.38 109 ILE A CA 1
ATOM 857 C C . ILE A 1 109 ? -0.881 -5.340 3.830 1.00 94.38 109 ILE A C 1
ATOM 859 O O . ILE A 1 109 ? 0.332 -5.264 3.679 1.00 94.38 109 ILE A O 1
ATOM 863 N N . MET A 1 110 ? -1.444 -5.442 5.035 1.00 93.81 110 MET A N 1
ATOM 864 C CA . MET A 1 110 ? -0.672 -5.530 6.276 1.00 93.81 110 MET A CA 1
ATOM 865 C C . MET A 1 110 ? 0.309 -6.712 6.240 1.00 93.81 110 MET A C 1
ATOM 867 O O . MET A 1 110 ? 1.504 -6.529 6.486 1.00 93.81 110 MET A O 1
ATOM 871 N N . THR A 1 111 ? -0.167 -7.912 5.892 1.00 92.50 111 THR A N 1
ATOM 872 C CA . THR A 1 111 ? 0.663 -9.133 5.867 1.00 92.50 111 THR A CA 1
ATOM 873 C C . THR A 1 111 ? 1.757 -9.095 4.796 1.00 92.50 111 THR A C 1
ATOM 875 O O . THR A 1 111 ? 2.810 -9.706 4.970 1.00 92.50 111 THR A O 1
ATOM 878 N N . GLN A 1 112 ? 1.554 -8.338 3.714 1.00 94.56 112 GLN A N 1
ATOM 879 C CA . GLN A 1 112 ? 2.496 -8.221 2.596 1.00 94.56 112 GLN A CA 1
ATOM 880 C C . GLN A 1 112 ? 3.095 -6.815 2.439 1.00 94.56 112 GLN A C 1
ATOM 882 O O . GLN A 1 112 ? 3.651 -6.507 1.385 1.00 94.56 112 GLN A O 1
ATOM 887 N N . ALA A 1 113 ? 3.041 -5.962 3.467 1.00 95.00 113 ALA A N 1
ATOM 888 C CA . ALA A 1 113 ? 3.363 -4.533 3.352 1.00 95.00 113 ALA A CA 1
ATOM 889 C C . ALA A 1 113 ? 4.800 -4.254 2.870 1.00 95.00 113 ALA A C 1
ATOM 891 O O . ALA A 1 113 ? 5.062 -3.239 2.227 1.00 95.00 113 ALA A O 1
ATOM 892 N N . ASP A 1 114 ? 5.733 -5.169 3.137 1.00 95.38 114 ASP A N 1
ATOM 893 C CA . ASP A 1 114 ? 7.125 -5.096 2.672 1.00 95.38 114 ASP A CA 1
ATOM 894 C C . ASP A 1 114 ? 7.287 -5.374 1.160 1.00 95.38 114 ASP A C 1
ATOM 896 O O . ASP A 1 114 ? 8.329 -5.077 0.574 1.00 95.38 114 ASP A O 1
ATOM 900 N N . SER A 1 115 ? 6.253 -5.917 0.511 1.00 96.31 115 SER A N 1
ATOM 901 C CA . SER A 1 115 ? 6.189 -6.159 -0.939 1.00 96.31 115 SER A CA 1
ATOM 902 C C . SER A 1 115 ? 5.442 -5.059 -1.699 1.00 96.31 115 SER A C 1
ATOM 904 O O . SER A 1 115 ? 5.405 -5.090 -2.930 1.00 96.31 115 SER A O 1
ATOM 906 N N . PHE A 1 116 ? 4.858 -4.085 -0.994 1.00 97.69 116 PHE A N 1
ATOM 907 C CA . PHE A 1 116 ? 4.201 -2.935 -1.607 1.00 97.69 116 PHE A CA 1
ATOM 908 C C . PHE A 1 116 ? 5.200 -1.811 -1.868 1.00 97.69 116 PHE A C 1
ATOM 910 O O . PHE A 1 116 ? 5.912 -1.361 -0.969 1.00 97.69 116 PHE A O 1
ATOM 917 N N . VAL A 1 117 ? 5.217 -1.334 -3.106 1.00 97.94 117 VAL A N 1
ATOM 918 C CA . VAL A 1 117 ? 5.962 -0.164 -3.558 1.00 97.94 117 VAL A CA 1
ATOM 919 C C . VAL A 1 117 ? 4.986 1.000 -3.688 1.00 97.94 117 VAL A C 1
ATOM 921 O O . VAL A 1 117 ? 3.900 0.860 -4.247 1.00 97.94 117 VAL A O 1
ATOM 924 N N . VAL A 1 118 ? 5.381 2.159 -3.176 1.00 96.81 118 VAL A N 1
ATOM 925 C CA . VAL A 1 118 ? 4.646 3.417 -3.323 1.00 96.81 118 VAL A CA 1
ATOM 926 C C . VAL A 1 118 ? 5.509 4.438 -4.056 1.00 96.81 118 VAL A C 1
ATOM 928 O O . VAL A 1 118 ? 6.744 4.399 -3.986 1.00 96.81 118 VAL A O 1
ATOM 931 N N . ILE A 1 119 ? 4.856 5.356 -4.768 1.00 96.88 119 ILE A N 1
ATOM 932 C CA . ILE A 1 119 ? 5.523 6.369 -5.585 1.00 96.88 119 ILE A CA 1
ATOM 933 C C . ILE A 1 119 ? 5.605 7.675 -4.800 1.00 96.88 119 ILE A C 1
ATOM 935 O O . ILE A 1 119 ? 4.595 8.316 -4.514 1.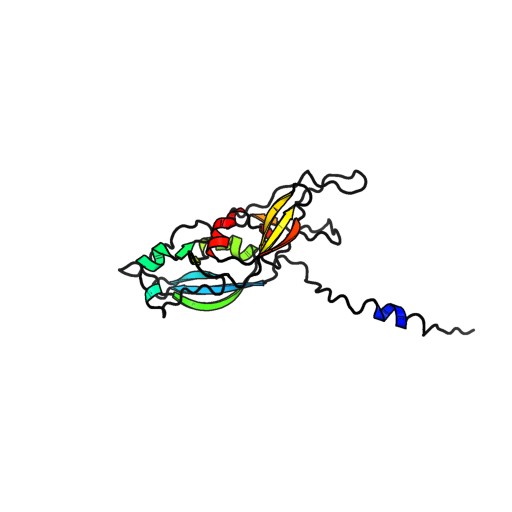00 96.88 119 ILE A O 1
ATOM 939 N N . LYS A 1 120 ? 6.825 8.101 -4.465 1.00 95.50 120 LYS A N 1
ATOM 940 C CA . LYS A 1 120 ? 7.075 9.360 -3.755 1.00 95.50 120 LYS A CA 1
ATOM 941 C C . LYS A 1 120 ? 6.590 10.557 -4.578 1.00 95.50 120 LYS A C 1
ATOM 943 O O . LYS A 1 120 ? 7.081 10.793 -5.685 1.00 95.50 120 LYS A O 1
ATOM 948 N N . GLY A 1 121 ? 5.678 11.344 -4.006 1.00 90.19 121 GLY A N 1
ATOM 949 C CA . GLY A 1 121 ? 4.996 12.433 -4.716 1.00 90.19 121 GLY A CA 1
ATOM 950 C C . GLY A 1 121 ? 4.036 11.965 -5.819 1.00 90.19 121 GLY A C 1
ATOM 951 O O . GLY A 1 121 ? 3.779 12.726 -6.749 1.00 90.19 121 GLY A O 1
ATOM 952 N N . GLY A 1 122 ? 3.556 10.719 -5.751 1.00 85.81 122 GLY A N 1
ATOM 953 C CA . GLY A 1 122 ? 2.557 10.173 -6.667 1.00 85.81 122 GLY A CA 1
ATOM 954 C C . GLY A 1 122 ? 1.171 10.803 -6.505 1.00 85.81 122 GLY A C 1
ATOM 955 O O . GLY A 1 122 ? 0.912 11.581 -5.582 1.00 85.81 122 GLY A O 1
ATOM 956 N N . SER A 1 123 ? 0.266 10.452 -7.417 1.00 89.25 123 SER A N 1
ATOM 957 C CA . SER A 1 123 ? -1.131 10.890 -7.391 1.00 89.25 123 SER A CA 1
ATOM 958 C C . SER A 1 123 ? -1.943 10.173 -6.312 1.00 89.25 123 SER A C 1
ATOM 960 O O . SER A 1 123 ? -1.498 9.187 -5.725 1.00 89.25 123 SER A O 1
ATOM 962 N N . ALA A 1 124 ? -3.164 10.655 -6.077 1.00 94.69 124 ALA A N 1
ATOM 963 C CA . ALA A 1 124 ? -4.137 9.954 -5.252 1.00 94.69 124 ALA A CA 1
ATOM 964 C C . ALA A 1 124 ? -4.377 8.516 -5.744 1.00 94.69 124 ALA A C 1
ATOM 966 O O . ALA A 1 124 ? -4.497 8.279 -6.950 1.00 94.69 124 ALA A O 1
ATOM 967 N N . ILE A 1 125 ? -4.471 7.573 -4.807 1.00 96.38 125 ILE A N 1
ATOM 968 C CA . ILE A 1 125 ? -4.867 6.196 -5.106 1.00 96.38 125 ILE A CA 1
ATOM 969 C C . ILE A 1 125 ? -6.384 6.117 -5.294 1.00 96.38 125 ILE A C 1
ATOM 971 O O . ILE A 1 125 ? -7.134 6.961 -4.804 1.00 96.38 125 ILE A O 1
ATOM 975 N N . LYS A 1 126 ? -6.849 5.082 -5.995 1.00 95.00 126 LYS A N 1
ATOM 976 C CA . LYS A 1 126 ? -8.281 4.839 -6.215 1.00 95.00 126 LYS A CA 1
ATOM 977 C C . LYS A 1 126 ? -9.010 4.349 -4.962 1.00 95.00 126 LYS A C 1
ATOM 979 O O . LYS A 1 126 ? -10.227 4.480 -4.894 1.00 95.00 126 LYS A O 1
ATOM 984 N N . ALA A 1 127 ? -8.293 3.759 -4.007 1.00 92.25 127 ALA A N 1
ATOM 985 C CA . ALA A 1 127 ? -8.899 3.276 -2.773 1.00 92.25 127 ALA A CA 1
ATOM 986 C C . ALA A 1 127 ? -9.413 4.453 -1.933 1.00 92.25 127 ALA A C 1
ATOM 988 O O . ALA A 1 127 ? -8.698 5.435 -1.723 1.00 92.25 127 ALA A O 1
ATOM 989 N N . GLN A 1 128 ? -10.641 4.339 -1.435 1.00 90.94 128 GLN A N 1
ATOM 990 C CA . GLN A 1 128 ? -11.182 5.292 -0.473 1.00 90.94 128 GLN A CA 1
ATOM 991 C C . GLN A 1 128 ? -10.621 4.999 0.918 1.00 90.94 128 GLN A C 1
ATOM 993 O O . GLN 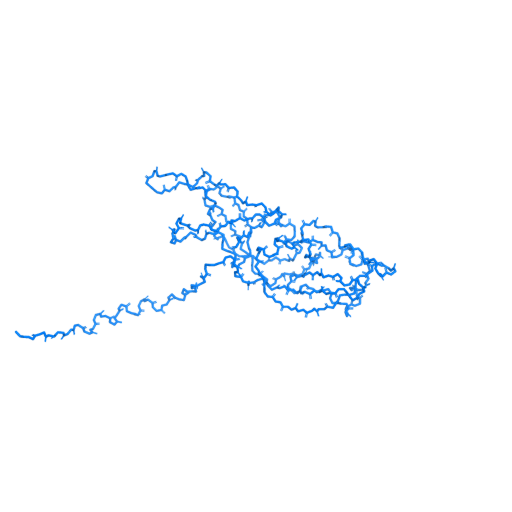A 1 128 ? -10.514 3.840 1.319 1.00 90.94 128 GLN A O 1
ATOM 998 N N . ILE A 1 129 ? -10.254 6.053 1.647 1.00 94.31 129 ILE A N 1
ATOM 999 C CA . ILE A 1 129 ? -9.667 5.940 2.984 1.00 94.31 129 ILE A CA 1
ATOM 1000 C C . ILE A 1 129 ? -10.585 6.633 3.978 1.00 94.31 129 ILE A C 1
ATOM 1002 O O . ILE A 1 129 ? -10.869 7.826 3.863 1.00 94.31 129 ILE A O 1
ATOM 1006 N N . ASN A 1 130 ? -11.016 5.892 4.983 1.00 92.94 130 ASN A N 1
ATOM 1007 C CA . ASN A 1 130 ? -11.839 6.384 6.068 1.00 92.94 130 ASN A CA 1
ATOM 1008 C C . ASN A 1 130 ? -10.964 6.942 7.190 1.00 92.94 130 ASN A C 1
ATOM 1010 O O . ASN A 1 130 ? -9.973 6.340 7.598 1.00 92.94 130 ASN A O 1
ATOM 1014 N N . LYS A 1 131 ? -11.348 8.109 7.704 1.00 93.25 131 LYS A N 1
ATOM 1015 C CA . LYS A 1 131 ? -10.924 8.617 9.007 1.00 93.25 131 LYS A CA 1
ATOM 1016 C C . LYS A 1 131 ? -11.844 8.014 10.044 1.00 93.25 131 LYS A C 1
ATOM 1018 O O . LYS A 1 131 ? -13.047 8.269 10.017 1.00 93.25 131 LYS A O 1
ATOM 1023 N N . VAL A 1 132 ? -11.276 7.266 10.971 1.00 89.56 132 VAL A N 1
ATOM 1024 C CA . VAL A 1 132 ? -12.032 6.628 12.042 1.00 89.56 132 VAL A CA 1
ATOM 1025 C C . VAL A 1 132 ? -11.542 7.118 13.393 1.00 89.56 132 VAL A C 1
ATOM 1027 O O . VAL A 1 132 ? -10.386 7.515 13.546 1.00 89.56 132 VAL A O 1
ATOM 1030 N N . GLN A 1 133 ? -12.420 7.118 14.386 1.00 89.94 133 GLN A N 1
ATOM 1031 C CA . GLN A 1 133 ? -12.073 7.528 15.739 1.00 89.94 133 GLN A CA 1
ATOM 1032 C C . GLN A 1 133 ? -12.696 6.582 16.752 1.00 89.94 133 GLN A C 1
ATOM 1034 O O . GLN A 1 133 ? -13.892 6.315 16.701 1.00 89.94 133 GLN A O 1
ATOM 1039 N N . CYS A 1 134 ? -11.888 6.105 17.701 1.00 86.25 134 CYS A N 1
ATOM 1040 C CA . CYS A 1 134 ? -12.410 5.277 18.778 1.00 86.25 134 CYS A CA 1
ATOM 1041 C C . CYS A 1 134 ? -13.385 6.082 19.646 1.00 86.25 134 CYS A C 1
ATOM 1043 O O . CYS A 1 134 ? -13.013 7.121 20.191 1.00 86.25 134 CYS A O 1
ATOM 1045 N N . VAL A 1 135 ? -14.601 5.581 19.837 1.00 83.69 135 VAL A N 1
ATOM 1046 C CA . VAL A 1 135 ? -15.657 6.255 20.612 1.00 83.69 135 VAL A CA 1
ATOM 1047 C C . VAL A 1 135 ? -15.307 6.401 22.097 1.00 83.69 135 VAL A C 1
ATOM 1049 O O . VAL A 1 135 ? -15.670 7.392 22.726 1.00 83.69 135 VAL A O 1
ATOM 1052 N N . GLY A 1 136 ? -14.542 5.460 22.659 1.00 82.56 136 GLY A N 1
ATOM 1053 C CA . GLY A 1 136 ? -14.138 5.491 24.066 1.00 82.56 136 GLY A CA 1
ATOM 1054 C C . GLY A 1 136 ? -12.951 6.406 24.338 1.00 82.56 136 GLY A C 1
ATOM 1055 O O . GLY A 1 136 ? -13.018 7.308 25.168 1.00 82.56 136 GLY A O 1
ATOM 1056 N N . CYS A 1 137 ? -11.823 6.160 23.665 1.00 85.19 137 CYS A N 1
ATOM 1057 C CA . CYS A 1 137 ? -10.577 6.880 23.939 1.00 85.19 137 CYS A CA 1
ATOM 1058 C C . CYS A 1 137 ? -10.282 8.038 22.983 1.00 85.19 137 CYS A C 1
ATOM 1060 O O . CYS A 1 137 ? -9.260 8.698 23.162 1.00 85.19 137 CYS A O 1
ATOM 1062 N N . GLN A 1 138 ? -11.147 8.285 21.995 1.00 88.62 138 GLN A N 1
ATOM 1063 C CA . GLN A 1 138 ? -11.040 9.378 21.022 1.00 88.62 138 GLN A CA 1
ATOM 1064 C C . GLN A 1 138 ? -9.769 9.331 20.156 1.00 88.62 138 GLN A C 1
ATOM 1066 O O . GLN A 1 138 ? -9.441 10.298 19.467 1.00 88.62 138 GLN A O 1
ATOM 1071 N N . LYS A 1 139 ? -9.059 8.195 20.142 1.00 87.44 139 LYS A N 1
ATOM 1072 C CA . LYS A 1 139 ? -7.886 7.978 19.291 1.00 87.44 139 LYS A CA 1
ATOM 1073 C C . LYS A 1 139 ? -8.322 7.886 17.828 1.00 87.44 139 LYS A C 1
ATOM 1075 O O . LYS A 1 139 ? -9.107 7.004 17.483 1.00 87.44 139 LYS A O 1
ATOM 1080 N N . GLY A 1 140 ? -7.806 8.790 16.998 1.00 90.38 140 GLY A N 1
ATOM 1081 C CA . GLY A 1 140 ? -8.007 8.780 15.550 1.00 90.38 140 GLY A CA 1
ATOM 1082 C C . GLY A 1 140 ? -7.092 7.782 14.840 1.00 90.38 140 GLY A C 1
ATOM 1083 O O . GLY A 1 140 ? -5.979 7.516 15.299 1.00 90.38 140 GLY A O 1
ATOM 1084 N N . ALA A 1 141 ? -7.568 7.247 13.723 1.00 93.56 141 ALA A N 1
ATOM 1085 C CA . ALA A 1 141 ? -6.846 6.341 12.844 1.00 93.56 141 ALA A CA 1
ATOM 1086 C C . ALA A 1 141 ? -7.384 6.432 11.404 1.00 93.56 141 ALA A C 1
ATOM 1088 O O . ALA A 1 141 ? -8.351 7.149 11.127 1.00 93.56 141 ALA A O 1
ATOM 1089 N N . TYR A 1 142 ? -6.743 5.703 10.495 1.00 94.88 142 TYR A N 1
ATOM 1090 C CA . TYR A 1 142 ? -7.201 5.512 9.123 1.00 94.88 142 TYR A CA 1
ATOM 1091 C C . TYR A 1 142 ? -7.550 4.048 8.870 1.00 94.88 142 TYR A C 1
ATOM 1093 O O . TYR A 1 142 ? -6.972 3.162 9.491 1.00 94.88 142 TYR A O 1
ATOM 1101 N N . ALA A 1 143 ? -8.462 3.807 7.940 1.00 92.56 143 ALA A N 1
ATOM 1102 C CA . ALA A 1 143 ? -8.839 2.478 7.467 1.00 92.56 143 ALA A CA 1
ATOM 1103 C C . ALA A 1 143 ? -9.114 2.552 5.969 1.00 92.56 143 ALA A C 1
ATOM 1105 O O . ALA A 1 143 ? -9.510 3.617 5.481 1.00 92.56 143 ALA A O 1
ATOM 1106 N N . PHE A 1 144 ? -8.944 1.463 5.229 1.00 91.94 144 PHE A N 1
ATOM 1107 C CA . PHE A 1 144 ? -9.492 1.431 3.880 1.00 91.94 144 PHE A CA 1
ATOM 1108 C C . PHE A 1 144 ? -11.011 1.251 3.960 1.00 91.94 144 PHE A C 1
ATOM 1110 O O . PHE A 1 144 ? -11.537 0.639 4.887 1.00 91.94 144 PHE A O 1
ATOM 1117 N N . ALA A 1 145 ? -11.750 1.847 3.026 1.00 85.81 145 ALA A N 1
ATOM 1118 C CA . ALA A 1 145 ? -13.190 1.620 2.955 1.00 85.81 145 ALA A CA 1
ATOM 1119 C C . ALA A 1 145 ? -13.464 0.124 2.736 1.00 85.81 145 ALA A C 1
ATOM 1121 O O . ALA A 1 145 ? -12.810 -0.478 1.892 1.00 85.81 145 ALA A O 1
ATOM 1122 N N . GLY A 1 146 ? -14.405 -0.461 3.474 1.00 77.94 146 GLY A N 1
ATOM 1123 C CA . GLY A 1 146 ? -14.659 -1.909 3.471 1.00 77.94 146 GLY A CA 1
ATOM 1124 C C . GLY A 1 146 ? -13.897 -2.689 4.549 1.00 77.94 146 GLY A C 1
ATOM 1125 O O . GLY A 1 146 ? -14.268 -3.822 4.818 1.00 77.94 146 GLY A O 1
ATOM 1126 N N . ASP A 1 147 ? -12.894 -2.100 5.220 1.00 77.75 147 ASP A N 1
ATOM 1127 C CA . ASP A 1 147 ? -12.347 -2.713 6.439 1.00 77.75 147 ASP A CA 1
ATOM 1128 C C . ASP A 1 147 ? -13.408 -2.632 7.553 1.00 77.75 147 ASP A C 1
ATOM 1130 O O . ASP A 1 147 ? -13.873 -1.537 7.905 1.00 77.75 147 ASP A O 1
ATOM 1134 N N . ASP A 1 148 ? -13.773 -3.778 8.126 1.00 73.38 148 ASP A N 1
ATOM 1135 C CA . ASP A 1 148 ? -14.750 -3.860 9.209 1.00 73.38 148 ASP A CA 1
ATOM 1136 C C . ASP A 1 148 ? -14.067 -3.727 10.571 1.00 73.38 148 ASP A C 1
ATOM 1138 O O . ASP A 1 148 ? -13.721 -4.695 11.241 1.00 73.38 148 ASP A O 1
ATOM 1142 N N . LEU A 1 149 ? -13.834 -2.483 10.984 1.00 71.88 149 LEU A N 1
ATOM 1143 C CA . LEU A 1 149 ? -13.187 -2.167 12.258 1.00 71.88 149 LEU A CA 1
ATOM 1144 C C . LEU A 1 149 ? -14.133 -2.257 13.470 1.00 71.88 149 LEU A C 1
ATOM 1146 O O . LEU A 1 149 ? -13.946 -1.494 14.419 1.00 71.88 149 LEU A O 1
ATOM 1150 N N . ASP A 1 150 ? -15.136 -3.134 13.425 1.00 59.09 150 ASP A N 1
ATOM 1151 C CA . ASP A 1 150 ? -16.232 -3.258 14.392 1.00 59.09 150 ASP A CA 1
ATOM 1152 C C . ASP A 1 150 ? -17.231 -2.092 14.310 1.00 59.09 150 ASP A C 1
ATOM 1154 O O . ASP A 1 150 ? -17.225 -1.160 15.129 1.00 59.09 150 ASP A O 1
ATOM 1158 N N . GLN A 1 151 ? -18.116 -2.132 13.308 1.00 50.94 151 GLN A N 1
ATOM 1159 C CA . GLN A 1 151 ? -19.206 -1.161 13.182 1.00 50.94 151 GLN A CA 1
ATOM 1160 C C . GLN A 1 151 ? -20.120 -1.181 14.419 1.00 50.94 151 GLN A C 1
ATOM 1162 O O . GLN A 1 151 ? -20.650 -2.213 14.831 1.00 50.94 151 GLN A O 1
ATOM 1167 N N . TRP A 1 152 ? -20.355 -0.003 15.006 1.00 42.75 152 TRP A N 1
ATOM 1168 C CA . TRP A 1 152 ? -21.338 0.198 16.073 1.00 42.75 152 TRP A CA 1
ATOM 1169 C C . TRP A 1 152 ? -22.753 -0.088 15.532 1.00 42.75 152 TRP A C 1
ATOM 1171 O O . TRP A 1 152 ? -23.427 0.796 15.006 1.00 42.75 152 TRP A O 1
ATOM 1181 N N . GLY A 1 153 ? -23.187 -1.344 15.634 1.00 56.44 153 GLY A N 1
ATOM 1182 C CA . GLY A 1 153 ? -24.465 -1.846 15.131 1.00 56.44 153 GLY A CA 1
ATOM 1183 C C . GLY A 1 153 ? -25.088 -2.879 16.071 1.00 56.44 153 GLY A C 1
ATOM 1184 O O . GLY A 1 153 ? -25.032 -2.730 17.292 1.00 56.44 153 GLY A O 1
ATOM 1185 N N . VAL A 1 154 ? -25.716 -3.920 15.515 1.00 43.91 154 VAL A N 1
ATOM 1186 C CA . VAL A 1 154 ? -26.275 -5.037 16.295 1.00 43.91 154 VAL A CA 1
ATOM 1187 C C . VAL A 1 154 ? -25.113 -5.742 16.990 1.00 43.91 154 VAL A C 1
ATOM 1189 O O . VAL A 1 154 ? -24.425 -6.543 16.374 1.00 43.91 154 VAL A O 1
ATOM 1192 N N . LEU A 1 155 ? -24.864 -5.394 18.256 1.00 46.78 155 LEU A N 1
ATOM 1193 C CA . LEU A 1 155 ? -23.818 -5.963 19.104 1.00 46.78 155 LEU A CA 1
ATOM 1194 C C . LEU A 1 155 ? -24.051 -7.472 19.292 1.00 46.78 155 LEU A C 1
ATOM 1196 O O . LEU A 1 155 ? -24.548 -7.924 20.323 1.00 46.78 155 LEU A O 1
ATOM 1200 N N . SER A 1 156 ? -23.661 -8.260 18.296 1.00 47.88 156 SER A N 1
ATOM 1201 C CA . SER A 1 156 ? -23.253 -9.645 18.458 1.00 47.88 156 SER A CA 1
ATOM 1202 C C . SER A 1 156 ? -21.953 -9.605 19.258 1.00 47.88 156 SER A C 1
ATOM 1204 O O . SER A 1 156 ? -20.854 -9.595 18.720 1.00 47.88 156 SER A O 1
ATOM 1206 N N . MET A 1 157 ? -22.058 -9.530 20.587 1.00 51.31 157 MET A N 1
ATOM 1207 C CA . MET A 1 157 ? -20.893 -9.633 21.477 1.00 51.31 157 MET A CA 1
ATOM 1208 C C . MET A 1 157 ? -20.169 -10.991 21.366 1.00 51.31 157 MET A C 1
ATOM 1210 O O . MET A 1 157 ? -19.168 -11.202 22.048 1.00 51.31 157 MET A O 1
ATOM 1214 N N . SER A 1 158 ? -20.683 -11.910 20.544 1.00 48.81 158 SER A N 1
ATOM 1215 C CA . SER A 1 158 ? -20.118 -13.225 20.260 1.00 48.81 158 SER A CA 1
ATOM 1216 C C . SER A 1 158 ? -18.962 -13.213 19.255 1.00 48.81 158 SER A C 1
ATOM 1218 O O . SER A 1 158 ? -18.114 -14.093 19.362 1.00 48.81 158 SER A O 1
ATOM 1220 N N . GLU A 1 159 ? -18.877 -12.249 18.328 1.00 53.16 159 GLU A N 1
ATOM 1221 C CA . GLU A 1 159 ? -17.879 -12.263 17.240 1.00 53.16 159 GLU A CA 1
ATOM 1222 C C . GLU A 1 159 ? -17.381 -10.842 16.941 1.00 53.16 159 GLU A C 1
ATOM 1224 O O . GLU A 1 159 ? -17.863 -10.172 16.040 1.00 53.16 159 GLU A O 1
ATOM 1229 N N . VAL A 1 160 ? -16.439 -10.349 17.750 1.00 60.78 160 VAL A N 1
ATOM 1230 C CA . VAL A 1 160 ? -15.747 -9.075 17.486 1.00 60.78 160 VAL A CA 1
ATOM 1231 C C . VAL A 1 160 ? -14.481 -9.386 16.676 1.00 60.78 160 VAL A C 1
ATOM 1233 O O . VAL A 1 160 ? -13.573 -10.003 17.263 1.00 60.78 160 VAL A O 1
ATOM 1236 N N . PRO A 1 161 ? -14.396 -9.031 15.376 1.00 65.94 161 PRO A N 1
ATOM 1237 C CA . PRO A 1 161 ? -13.186 -9.236 14.588 1.00 65.94 161 PRO A CA 1
ATOM 1238 C C . PRO A 1 161 ? -11.956 -8.589 15.232 1.00 65.94 161 PRO A C 1
ATOM 1240 O O . PRO A 1 161 ? -12.005 -7.643 16.025 1.00 65.94 161 PRO A O 1
ATOM 1243 N N . ALA A 1 162 ? -10.788 -9.161 14.962 1.00 76.69 162 ALA A N 1
ATOM 1244 C CA . ALA A 1 162 ? -9.559 -8.640 15.520 1.00 76.69 162 ALA A CA 1
ATOM 1245 C C . ALA A 1 162 ? -9.111 -7.424 14.707 1.00 76.69 162 ALA A C 1
ATOM 1247 O O . ALA A 1 162 ? -8.709 -7.533 13.558 1.00 76.69 162 ALA A O 1
ATOM 1248 N N . VAL A 1 163 ? -9.086 -6.250 15.335 1.00 84.06 163 VAL A N 1
ATOM 1249 C CA . VAL A 1 163 ? -8.481 -5.067 14.713 1.00 84.06 163 VAL A CA 1
ATOM 1250 C C . VAL A 1 163 ? -6.962 -5.082 14.900 1.00 84.06 163 VAL A C 1
ATOM 1252 O O . VAL A 1 163 ? -6.458 -5.253 16.012 1.00 84.06 163 VAL A O 1
ATOM 1255 N N . PHE A 1 164 ? -6.214 -4.835 13.829 1.00 87.56 164 PHE A N 1
ATOM 1256 C CA . PHE A 1 164 ? -4.754 -4.807 13.791 1.00 87.56 164 PHE A CA 1
ATOM 1257 C C . PHE A 1 164 ? -4.221 -3.435 13.383 1.00 87.56 164 PHE A C 1
ATOM 1259 O O . PHE A 1 164 ? -4.811 -2.722 12.576 1.00 87.56 164 PHE A O 1
ATOM 1266 N N . ALA A 1 165 ? -3.052 -3.071 13.911 1.00 90.75 165 ALA A N 1
ATOM 1267 C CA . ALA A 1 165 ? -2.282 -1.940 13.407 1.00 90.75 165 ALA A CA 1
ATOM 1268 C C . ALA A 1 165 ? -1.477 -2.367 12.171 1.00 90.75 165 ALA A C 1
ATOM 1270 O O . ALA A 1 165 ? -0.567 -3.191 12.284 1.00 90.75 165 ALA A O 1
ATOM 1271 N N . MET A 1 166 ? -1.741 -1.761 11.009 1.00 93.06 166 MET A N 1
ATOM 1272 C CA . MET A 1 166 ? -1.169 -2.217 9.733 1.00 93.06 166 MET A CA 1
ATOM 1273 C C . MET A 1 166 ? 0.367 -2.210 9.705 1.00 93.06 166 MET A C 1
ATOM 1275 O O . MET A 1 166 ? 0.992 -3.068 9.085 1.00 93.06 166 MET A O 1
ATOM 1279 N N . LYS A 1 167 ? 1.014 -1.251 10.383 1.00 91.56 167 LYS A N 1
ATOM 1280 C CA . LYS A 1 167 ? 2.483 -1.150 10.383 1.00 91.56 167 LYS A CA 1
ATOM 1281 C C . LYS A 1 167 ? 3.171 -2.247 11.197 1.00 91.56 167 LYS A C 1
ATOM 1283 O O . LYS A 1 167 ? 4.207 -2.754 10.767 1.00 91.56 167 LYS A O 1
ATOM 1288 N N . SER A 1 168 ? 2.652 -2.560 12.382 1.00 90.06 168 SER A N 1
ATOM 1289 C CA . SER A 1 168 ? 3.253 -3.540 13.296 1.00 90.06 168 SER A CA 1
ATOM 1290 C C . SER A 1 168 ? 2.693 -4.947 13.116 1.00 90.06 168 SER A C 1
ATOM 1292 O O . SER A 1 168 ? 3.329 -5.896 13.560 1.00 90.06 168 SER A O 1
ATOM 1294 N N . GLY A 1 169 ? 1.510 -5.092 12.513 1.00 88.06 169 GLY A N 1
ATOM 1295 C CA . GLY A 1 169 ? 0.763 -6.350 12.494 1.00 88.06 169 GLY A CA 1
ATOM 1296 C C . GLY A 1 169 ? 0.223 -6.760 13.865 1.00 88.06 169 GLY A C 1
ATOM 1297 O O . GLY A 1 169 ? -0.297 -7.857 14.028 1.00 88.06 169 GLY A O 1
ATOM 1298 N N . SER A 1 170 ? 0.369 -5.905 14.880 1.00 87.00 170 SER A N 1
ATOM 1299 C CA . SER A 1 170 ? -0.073 -6.207 16.236 1.00 87.00 170 SER A CA 1
ATOM 1300 C C . SER A 1 170 ? -1.570 -5.974 16.365 1.00 87.00 170 SER A C 1
ATOM 1302 O O . SER A 1 170 ? -2.053 -4.901 15.984 1.00 87.00 170 SER A O 1
ATOM 1304 N N . LYS A 1 171 ? -2.270 -6.919 16.995 1.00 85.31 171 LYS A N 1
ATOM 1305 C CA . LYS A 1 171 ? -3.653 -6.720 17.431 1.00 85.31 171 LYS A CA 1
ATOM 1306 C C . LYS A 1 171 ? -3.736 -5.483 18.331 1.00 85.31 171 LYS A C 1
ATOM 1308 O O . LYS A 1 171 ? -2.899 -5.291 19.218 1.00 85.31 171 LYS A O 1
ATOM 1313 N N . ILE A 1 172 ? -4.716 -4.625 18.081 1.00 80.50 172 ILE A N 1
ATOM 1314 C CA . ILE A 1 172 ? -5.015 -3.472 18.925 1.00 80.50 172 ILE A CA 1
ATOM 1315 C C . ILE A 1 172 ? -5.494 -4.000 20.284 1.00 80.50 172 ILE A C 1
ATOM 1317 O O . ILE A 1 172 ? -6.334 -4.895 20.363 1.00 80.50 172 ILE A O 1
ATOM 1321 N N . GLY A 1 173 ? -4.911 -3.470 21.362 1.00 73.62 173 GLY A N 1
ATOM 1322 C CA . GLY A 1 173 ? -5.271 -3.842 22.731 1.00 73.62 173 GLY A CA 1
ATOM 1323 C C . GLY A 1 173 ? -6.665 -3.358 23.136 1.00 73.62 173 GLY A C 1
ATOM 1324 O O . GLY A 1 173 ? -7.402 -2.786 22.342 1.00 73.62 173 GLY A O 1
ATOM 1325 N N . THR A 1 174 ? -7.031 -3.558 24.400 1.00 74.56 174 THR A N 1
ATOM 1326 C CA . THR A 1 174 ? -8.373 -3.221 24.887 1.00 74.56 174 THR A CA 1
ATOM 1327 C C . THR A 1 174 ? -8.582 -1.723 25.165 1.00 74.56 174 THR A C 1
ATOM 1329 O O . THR A 1 174 ? -7.727 -1.073 25.771 1.00 74.56 174 THR A O 1
ATOM 1332 N N . CYS A 1 175 ? -9.755 -1.180 24.824 1.00 74.62 175 CYS A N 1
ATOM 1333 C CA . CYS A 1 175 ? -10.218 0.157 25.175 1.00 74.62 175 CYS A CA 1
ATOM 1334 C C . CYS A 1 175 ? -10.993 0.169 26.505 1.00 74.62 175 CYS A C 1
ATOM 1336 O O . CYS A 1 175 ? -12.217 0.236 26.532 1.00 74.62 175 CYS A O 1
ATOM 1338 N N . GLY A 1 176 ? -10.291 0.246 27.638 1.00 70.62 176 GLY A N 1
ATOM 1339 C CA . GLY A 1 176 ? -10.913 0.353 28.973 1.00 70.62 176 GLY A CA 1
ATOM 1340 C C . GLY A 1 176 ? -11.687 1.656 29.259 1.00 70.62 176 GLY A C 1
ATOM 1341 O O . GLY A 1 176 ? -11.850 2.026 30.417 1.00 70.62 176 GLY A O 1
ATOM 1342 N N . LYS A 1 177 ? -12.107 2.404 28.231 1.00 77.62 177 LYS A N 1
ATOM 1343 C CA . LYS A 1 177 ? -12.837 3.678 28.344 1.00 77.62 177 LYS A CA 1
ATOM 1344 C C . LYS A 1 177 ? -14.281 3.607 27.847 1.00 77.62 177 LYS A C 1
ATOM 1346 O O . LYS A 1 177 ? -15.023 4.561 28.058 1.00 77.62 177 LYS A O 1
ATOM 1351 N N . ILE A 1 178 ? -14.692 2.508 27.214 1.00 71.88 178 ILE A N 1
ATOM 1352 C CA . ILE A 1 178 ? -16.072 2.329 26.754 1.00 71.88 178 ILE A CA 1
ATOM 1353 C C . ILE A 1 178 ? -16.872 1.666 27.876 1.00 71.88 178 ILE A C 1
ATOM 1355 O O . ILE A 1 178 ? -16.593 0.530 28.259 1.00 71.88 178 ILE A O 1
ATOM 1359 N N . ARG A 1 179 ? -17.860 2.384 28.417 1.00 67.50 179 ARG A N 1
ATOM 1360 C CA . ARG A 1 179 ? -18.819 1.838 29.384 1.00 67.50 179 ARG A CA 1
ATOM 1361 C C . ARG A 1 179 ? -20.106 1.471 28.664 1.00 67.50 179 ARG A C 1
ATOM 1363 O O . ARG A 1 179 ? -20.678 2.313 27.975 1.00 67.50 179 ARG A O 1
ATOM 1370 N N . LEU A 1 180 ? -20.555 0.235 28.851 1.00 64.31 180 LEU A N 1
ATOM 1371 C CA . LEU A 1 180 ? -21.874 -0.182 28.396 1.00 64.31 180 LEU A CA 1
ATOM 1372 C C . LEU A 1 180 ? -22.965 0.551 29.203 1.00 64.31 180 LEU A C 1
ATOM 1374 O O . LEU A 1 180 ? -22.753 0.858 30.385 1.00 64.31 180 LEU A O 1
ATOM 1378 N N . PRO A 1 181 ? -24.134 0.839 28.604 1.00 55.72 181 PRO A N 1
ATOM 1379 C CA . PRO A 1 181 ? -25.286 1.329 29.356 1.00 55.72 181 PRO A CA 1
ATOM 1380 C C . PRO A 1 181 ? -25.641 0.356 30.498 1.00 55.72 181 PRO A C 1
ATOM 1382 O O . PRO A 1 181 ? -25.389 -0.841 30.389 1.00 55.72 181 PRO A O 1
ATOM 1385 N N . TYR A 1 182 ? -26.240 0.864 31.583 1.00 61.16 182 TYR A N 1
ATOM 1386 C CA . TYR A 1 182 ? -26.651 0.110 32.789 1.00 61.16 182 TYR A CA 1
ATOM 1387 C C . TYR A 1 182 ? -25.548 -0.314 33.775 1.00 61.16 182 TYR A C 1
ATOM 1389 O O . TYR A 1 182 ? -25.751 -1.217 34.580 1.00 61.16 182 TYR A O 1
ATOM 1397 N N . GLY A 1 183 ? -24.396 0.365 33.784 1.00 52.34 183 GLY A N 1
ATOM 1398 C CA . GLY A 1 183 ? -23.359 0.125 34.802 1.00 52.34 183 GLY A CA 1
ATOM 1399 C C . GLY A 1 183 ? -22.619 -1.207 34.635 1.00 52.34 183 GLY A C 1
ATOM 1400 O O . GLY A 1 183 ? -21.936 -1.647 35.556 1.00 52.34 183 GLY A O 1
ATOM 1401 N N . GLY A 1 184 ? -22.754 -1.831 33.462 1.00 58.91 184 GLY A N 1
ATOM 1402 C CA . GLY A 1 184 ? -22.048 -3.050 33.094 1.00 58.91 184 GLY A CA 1
ATOM 1403 C C . GLY A 1 184 ? -20.560 -2.826 32.816 1.00 58.91 184 GLY A C 1
ATOM 1404 O O . GLY A 1 184 ? -20.090 -1.699 32.638 1.00 58.91 184 GLY A O 1
ATOM 1405 N N . SER A 1 185 ? -19.836 -3.946 32.787 1.00 58.19 185 SER A N 1
ATOM 1406 C CA . SER A 1 185 ? -18.404 -4.083 32.516 1.00 58.19 185 SER A CA 1
ATOM 1407 C C . SER A 1 185 ? -17.907 -3.198 31.367 1.00 58.19 185 SER A C 1
ATOM 1409 O O . SER A 1 185 ? -18.626 -2.928 30.404 1.00 58.19 185 SER A O 1
ATOM 1411 N N . PHE A 1 186 ? -16.645 -2.769 31.446 1.00 62.22 186 PHE A N 1
ATOM 1412 C CA . PHE A 1 186 ? -16.000 -2.072 30.336 1.00 62.22 186 PHE A CA 1
ATOM 1413 C C . PHE A 1 186 ? -15.960 -2.976 29.105 1.00 62.22 186 PHE A C 1
ATOM 1415 O O . PHE A 1 186 ? -15.572 -4.143 29.200 1.00 62.22 186 PHE A O 1
ATOM 1422 N N . LEU A 1 187 ? -16.326 -2.422 27.950 1.00 62.88 187 LEU A N 1
ATOM 1423 C CA . LEU A 1 187 ? -16.074 -3.084 26.679 1.00 62.88 187 LEU A CA 1
ATOM 1424 C C . LEU A 1 187 ? -14.561 -3.173 26.496 1.00 62.88 187 LEU A C 1
ATOM 1426 O O . LEU A 1 187 ? -13.859 -2.165 26.492 1.00 62.88 187 LEU A O 1
ATOM 1430 N N . GLY A 1 188 ? -14.071 -4.404 26.386 1.00 64.94 188 GLY A N 1
ATOM 1431 C CA . GLY A 1 188 ? -12.683 -4.689 26.071 1.00 64.94 188 GLY A CA 1
ATOM 1432 C C . GLY A 1 188 ? -12.237 -4.068 24.744 1.00 64.94 188 GLY A C 1
ATOM 1433 O O . GLY A 1 188 ? -11.230 -3.385 24.759 1.00 64.94 188 GLY A O 1
ATOM 1434 N N . PRO A 1 189 ? -12.909 -4.257 23.599 1.00 72.38 189 PRO A N 1
ATOM 1435 C CA . PRO A 1 189 ? -12.374 -3.825 22.303 1.00 72.38 189 PRO A CA 1
ATOM 1436 C C . PRO A 1 189 ? -12.469 -2.308 22.068 1.00 72.38 189 PRO A C 1
ATOM 1438 O O . PRO A 1 189 ? -13.230 -1.594 22.721 1.00 72.38 189 PRO A O 1
ATOM 1441 N N . HIS A 1 190 ? -11.673 -1.799 21.123 1.00 77.75 190 HIS A N 1
ATOM 1442 C CA . HIS A 1 190 ? -11.914 -0.474 20.550 1.00 77.75 190 HIS A CA 1
ATOM 1443 C C . HIS A 1 190 ? -13.134 -0.541 19.630 1.00 77.75 190 HIS A C 1
ATOM 1445 O O . HIS A 1 190 ? -13.210 -1.447 18.820 1.00 77.75 190 HIS A O 1
ATOM 1451 N N . LEU A 1 191 ? -14.031 0.443 19.714 1.00 79.50 191 LEU A N 1
ATOM 1452 C CA . LEU A 1 191 ? -15.112 0.625 18.743 1.00 79.50 191 LEU A CA 1
ATOM 1453 C C . LEU A 1 191 ? -14.873 1.917 17.980 1.00 79.50 191 LEU A C 1
ATOM 1455 O O . LEU A 1 191 ? -14.641 2.961 18.603 1.00 79.50 191 LEU A O 1
ATOM 1459 N N . PHE A 1 192 ? -14.904 1.848 16.654 1.00 82.31 192 PHE A N 1
ATOM 1460 C CA . PHE A 1 192 ? -14.526 2.951 15.783 1.00 82.31 192 PHE A CA 1
ATOM 1461 C C . PHE A 1 192 ? -15.742 3.554 15.084 1.00 82.31 192 PHE A C 1
ATOM 1463 O O . PHE A 1 192 ? -16.548 2.858 14.483 1.00 82.31 192 PHE A O 1
ATOM 1470 N N . ASP A 1 193 ? -15.845 4.879 15.146 1.00 83.56 193 ASP A N 1
ATOM 1471 C CA . ASP A 1 193 ? -16.848 5.646 14.413 1.00 83.56 193 ASP A CA 1
ATOM 1472 C C . ASP A 1 193 ? -16.217 6.327 13.193 1.00 83.56 193 ASP A C 1
ATOM 1474 O O . ASP A 1 193 ? -15.077 6.808 13.254 1.00 83.56 193 ASP A O 1
ATOM 1478 N N . LEU A 1 194 ? -16.965 6.394 12.091 1.00 87.00 194 LEU A N 1
ATOM 1479 C CA . LEU A 1 194 ? -16.544 7.035 10.851 1.00 87.00 194 LEU A CA 1
ATOM 1480 C C . LEU A 1 194 ? -16.650 8.556 10.996 1.00 87.00 194 LEU A C 1
ATOM 1482 O O . LEU A 1 194 ? -17.728 9.119 11.152 1.00 87.00 194 LEU A O 1
ATOM 1486 N N . LYS A 1 195 ? -15.518 9.253 10.890 1.00 90.62 195 LYS A N 1
ATOM 1487 C CA . LYS A 1 195 ? -15.450 10.724 10.964 1.00 90.62 195 LYS A CA 1
ATOM 1488 C C . LYS A 1 195 ? -15.350 11.403 9.601 1.00 90.62 195 LYS A C 1
ATOM 1490 O O . LYS A 1 195 ? -15.359 12.628 9.523 1.00 90.62 195 LYS A O 1
ATOM 1495 N N . GLY A 1 196 ? -15.247 10.620 8.533 1.00 89.50 196 GLY A N 1
ATOM 1496 C CA . GLY A 1 196 ? -15.260 11.091 7.154 1.00 89.50 196 GLY A CA 1
ATOM 1497 C C . GLY A 1 196 ? -14.328 10.285 6.261 1.00 89.50 196 GLY A C 1
ATOM 1498 O O . GLY A 1 196 ? -13.578 9.433 6.730 1.00 89.50 196 GLY A O 1
ATOM 1499 N N . THR A 1 197 ? -14.339 10.597 4.973 1.00 92.25 197 THR A N 1
ATOM 1500 C CA . THR A 1 197 ? -13.511 9.929 3.963 1.00 92.25 197 THR A CA 1
ATOM 1501 C C . THR A 1 197 ? -12.527 10.926 3.365 1.00 92.25 197 THR A C 1
ATOM 1503 O O . THR A 1 197 ? -12.823 12.112 3.218 1.00 92.25 197 THR A O 1
ATOM 1506 N N . VAL A 1 198 ? -11.327 10.456 3.043 1.00 93.94 198 VAL A N 1
ATOM 1507 C CA . VAL A 1 198 ? -10.268 11.247 2.421 1.00 93.94 198 VAL A CA 1
ATOM 1508 C C . VAL A 1 198 ? -9.655 10.519 1.235 1.00 93.94 198 VAL A C 1
ATOM 1510 O O . VAL A 1 198 ? -9.659 9.293 1.151 1.00 93.94 198 VAL A O 1
ATOM 1513 N N . SER A 1 199 ? -9.097 11.312 0.323 1.00 93.31 199 SER A N 1
ATOM 1514 C CA . SER A 1 199 ? -8.255 10.844 -0.771 1.00 93.31 199 SER A CA 1
ATOM 1515 C C . SER A 1 199 ? -6.790 11.081 -0.401 1.00 93.31 199 SER A C 1
ATOM 1517 O O . SER A 1 199 ? -6.444 12.151 0.102 1.00 93.31 199 SER A O 1
ATOM 1519 N N . MET A 1 200 ? -5.934 10.080 -0.605 1.00 95.69 200 MET A N 1
ATOM 1520 C CA . MET A 1 200 ? -4.499 10.162 -0.321 1.00 95.69 200 MET A CA 1
ATOM 1521 C C . MET A 1 200 ? -3.698 9.598 -1.488 1.00 95.69 200 MET A C 1
ATOM 1523 O O . MET A 1 200 ? -4.152 8.678 -2.164 1.00 95.69 200 MET A O 1
ATOM 1527 N N . SER A 1 201 ? -2.484 10.106 -1.703 1.00 97.12 201 SER A N 1
ATOM 1528 C CA . SER A 1 201 ? -1.507 9.402 -2.535 1.00 97.12 201 SER A CA 1
ATOM 1529 C C . SER A 1 201 ? -0.917 8.210 -1.792 1.00 97.12 201 SER A C 1
ATOM 1531 O O . SER A 1 201 ? -0.970 8.138 -0.561 1.00 97.12 201 SER A O 1
ATOM 1533 N N . SER A 1 202 ? -0.307 7.284 -2.525 1.00 96.00 202 SER A N 1
ATOM 1534 C CA . SER A 1 202 ? 0.368 6.126 -1.933 1.00 96.00 202 SER A CA 1
ATOM 1535 C C . SER A 1 202 ? 1.537 6.531 -1.023 1.00 96.00 202 SER A C 1
ATOM 1537 O O . SER A 1 202 ? 1.773 5.898 0.008 1.00 96.00 202 SER A O 1
ATOM 1539 N N . ASP A 1 203 ? 2.229 7.632 -1.335 1.00 96.81 203 ASP A N 1
ATOM 1540 C CA . ASP A 1 203 ? 3.243 8.218 -0.454 1.00 96.81 203 ASP A CA 1
ATOM 1541 C C . ASP A 1 203 ? 2.619 8.727 0.851 1.00 96.81 203 ASP A C 1
ATOM 1543 O O . ASP A 1 203 ? 3.127 8.415 1.927 1.00 96.81 203 ASP A O 1
ATOM 1547 N N . THR A 1 204 ? 1.489 9.440 0.789 1.00 96.69 204 THR A N 1
ATOM 1548 C CA . THR A 1 204 ? 0.773 9.896 1.992 1.00 96.69 204 THR A CA 1
ATOM 1549 C C . THR A 1 204 ? 0.256 8.722 2.828 1.00 96.69 204 THR A C 1
ATOM 1551 O O . THR A 1 204 ? 0.376 8.765 4.054 1.00 96.69 204 THR A O 1
ATOM 1554 N N . VAL A 1 205 ? -0.240 7.650 2.199 1.00 96.56 205 VAL A N 1
ATOM 1555 C CA . VAL A 1 205 ? -0.591 6.398 2.896 1.00 96.56 205 VAL A CA 1
ATOM 1556 C C . VAL A 1 205 ? 0.629 5.851 3.630 1.00 96.56 205 VAL A C 1
ATOM 1558 O O . VAL A 1 205 ? 0.561 5.572 4.823 1.00 96.56 205 VAL A O 1
ATOM 1561 N N . SER A 1 206 ? 1.778 5.777 2.961 1.00 96.31 206 SER A N 1
ATOM 1562 C CA . SER A 1 206 ? 3.016 5.289 3.568 1.00 96.31 206 SER A CA 1
ATOM 1563 C C . SER A 1 206 ? 3.530 6.178 4.712 1.00 96.31 206 SER A C 1
ATOM 1565 O O . SER A 1 206 ? 4.016 5.663 5.719 1.00 96.31 206 SER A O 1
ATOM 1567 N N . GLN A 1 207 ? 3.392 7.505 4.616 1.00 96.06 207 GLN A N 1
ATOM 1568 C CA . GLN A 1 207 ? 3.733 8.438 5.703 1.00 96.06 207 GLN A CA 1
ATOM 1569 C C . GLN A 1 207 ? 2.863 8.201 6.942 1.00 96.06 207 GLN A C 1
ATOM 1571 O O . GLN A 1 207 ? 3.350 8.273 8.069 1.00 96.06 207 GLN A O 1
ATOM 1576 N N . ASN A 1 208 ? 1.588 7.876 6.726 1.00 96.00 208 ASN A N 1
ATOM 1577 C CA . ASN A 1 208 ? 0.604 7.669 7.781 1.00 96.00 208 ASN A CA 1
ATOM 1578 C C . ASN A 1 208 ? 0.420 6.195 8.161 1.00 96.00 208 ASN A C 1
ATOM 1580 O O . ASN A 1 208 ? -0.404 5.913 9.024 1.00 96.00 208 ASN A O 1
ATOM 1584 N N . PHE A 1 209 ? 1.189 5.262 7.588 1.00 95.44 209 PHE A N 1
ATOM 1585 C CA . PHE A 1 209 ? 0.943 3.816 7.695 1.00 95.44 209 PHE A CA 1
ATOM 1586 C C . PHE A 1 209 ? 0.906 3.299 9.141 1.00 95.44 209 PHE A C 1
ATOM 1588 O O . PHE A 1 209 ? 0.192 2.355 9.458 1.00 95.44 209 PHE A O 1
ATOM 1595 N N . GLY A 1 210 ? 1.627 3.957 10.056 1.00 93.31 210 GLY A N 1
ATOM 1596 C CA . GLY A 1 210 ? 1.576 3.659 11.494 1.00 93.31 210 GLY A CA 1
ATOM 1597 C C . GLY A 1 210 ? 0.240 3.971 12.179 1.00 93.31 210 GLY A C 1
ATOM 1598 O O . GLY A 1 210 ? 0.021 3.515 13.296 1.00 93.31 210 GLY A O 1
ATOM 1599 N N . SER A 1 211 ? -0.630 4.735 11.525 1.00 93.69 211 SER A N 1
ATOM 1600 C CA . SER A 1 211 ? -1.964 5.111 12.001 1.00 93.69 211 SER A CA 1
ATOM 1601 C C . SER A 1 211 ? -3.081 4.374 11.262 1.00 93.69 211 SER A C 1
ATOM 1603 O O . SER A 1 211 ? -4.248 4.653 11.524 1.00 93.69 211 SER A O 1
ATOM 1605 N N . PHE A 1 212 ? -2.746 3.479 10.328 1.00 94.94 212 PHE A N 1
ATOM 1606 C CA . PHE A 1 212 ? -3.733 2.662 9.633 1.00 94.94 212 PHE A CA 1
ATOM 1607 C C . PHE A 1 212 ? -4.092 1.414 10.443 1.00 94.94 212 PHE A C 1
ATOM 1609 O O . PHE A 1 212 ? -3.230 0.795 11.078 1.00 94.94 212 PHE A O 1
ATOM 1616 N N . LEU A 1 213 ? -5.365 1.046 10.371 1.00 92.31 213 LEU A N 1
ATOM 1617 C CA . LEU A 1 213 ? -5.959 -0.139 10.965 1.00 92.31 213 LEU A CA 1
ATOM 1618 C C . LEU A 1 213 ? -6.584 -1.008 9.874 1.00 92.31 213 LEU A C 1
ATOM 1620 O O . LEU A 1 213 ? -6.971 -0.492 8.830 1.00 92.31 213 LEU A O 1
ATOM 1624 N N . CYS A 1 214 ? -6.694 -2.301 10.149 1.00 89.31 214 CYS A N 1
ATOM 1625 C CA . CYS A 1 214 ? -7.475 -3.259 9.368 1.00 89.31 214 CYS A CA 1
ATOM 1626 C C . CYS A 1 214 ? -8.035 -4.338 10.306 1.00 89.31 214 CYS A C 1
ATOM 1628 O O . CYS A 1 214 ? -7.471 -4.550 11.382 1.00 89.31 214 CYS A O 1
ATOM 1630 N N . SER A 1 215 ? -9.104 -5.016 9.912 1.00 84.12 215 SER A N 1
ATOM 1631 C CA . SER A 1 215 ? -9.611 -6.228 10.570 1.00 84.12 215 SER A CA 1
ATOM 1632 C C . SER A 1 215 ? -9.111 -7.485 9.853 1.00 84.12 215 SER A C 1
ATOM 1634 O O . SER A 1 215 ? -8.563 -7.354 8.758 1.00 84.12 215 SER A O 1
ATOM 1636 N N . ASP A 1 216 ? -9.202 -8.659 10.486 1.00 73.94 216 ASP A N 1
ATOM 1637 C CA . ASP A 1 216 ? -9.016 -9.960 9.819 1.00 73.94 216 ASP A CA 1
ATOM 1638 C C . ASP A 1 216 ? -10.210 -10.380 8.952 1.00 73.94 216 ASP A C 1
ATOM 1640 O O . ASP A 1 216 ? -11.341 -9.892 9.184 1.00 73.94 216 ASP A O 1
#

Sequence (216 aa):
MKANMALPAIALLLCLIIGNSSVSLAGDSGEERTIPVIEWGCWSCNKRVFTFTPDSLDGKIIQHKDPNYQQSKWIILKTRSPIKKCEKMFDGAHIFDKKREFMTSGYTIMTQADSFVVIKGGSAIKAQINKVQCVGCQKGAYAFAGDDLDQWGVLSMSEVPAVFAMKSGSKIGTCGKIRLPYGGSFLGPHLFDLKGTVSMSSDTVSQNFGSFLCSD

Organism: NCBI:txid901

pLDDT: mean 80.8, std 20.45, range [32.12, 98.31]